Protein AF-A0A954X864-F1 (afdb_monomer)

Secondary structure (DSSP, 8-state):
-------STT--SPPPTTGGGTTTHHHHHHHHHHHHHHHHHHHH---EEEEPTT---TTTTTSS-TT------TT--PPPPTTEEEE------S-TTHHHHHHHHHHHHHGGGT--HHHHHT--TT--HHHHHHHHHHHHHHHHHHHHHHIIIIIHHHHHHHHHHHHHSTTT------S--------PPPPPSSHHHHHHHHHHHHHTTSS-HHHHHHHTT--HHHHHHHHHHHHHHHHHHHHHHHHHHHHTSPPTTSS------

Mean predicted aligned error: 12.41 Å

Foldseek 3Di:
DQDADDPDPPDPDHDDLLNVLVVLVVVLVVLVVVLVVLVVVLVPFAWDKDADPDDDDPVPPPPDDVPDDDDDDPPDDDDDPPRIDTGRPPSCGPPPCSVVVSLVSQCVSCVSLLQDSCRSVVDCPVPDPVRVVVSVVSNVVSVVVVVVSCVPVPVVVVVVVVVVVQVVDPPSDPDDDDPDDDDDDEDADDDDPCVVVVVVVVVVCVVVVVDPPCNVCVNNVHHPVVVVVVVVVVVVVVVVVVVVVVVVVVVPPPDPVPPPPPDDD

Radius of gyration: 37.81 Å; Cα contacts (8 Å, |Δi|>4): 138; chains: 1; bounding box: 86×36×134 Å

Sequence (265 aa):
IHLFNVDRPGQCRGVPELTPSLPLIPFVRRYTLATVAAAEIAANYAAVLKTQTGFFSDDDAEVFKPYSAVEIERGMMAALPYGYELQQLKAEQPTANFAEFRASLLMEIARPIHMPRNKVLGDSSGYNFSSAKMDDQIYYHSIDIERGDWDVDALDRIFEWWLDEALFVPGFLDLPQMDYVPRVWTWPKPKSVQPLQDAKATTHLIESGLLLEETYLHSQQVDPDTFYAARAEQAERRAALQRIANDARQLARPTSADIPNRIAA

pLDDT: mean 82.67, std 13.86, range [40.97, 96.56]

Solvent-accessible surface area (backbone atoms only — not comparable to full-atom values): 16598 Å² total; per-residue (Å²): 134,87,88,59,74,74,90,50,93,86,61,90,67,57,75,64,69,55,57,87,25,56,79,52,55,59,51,56,53,52,50,52,53,51,36,50,51,37,39,50,51,35,70,70,42,81,59,42,81,44,72,60,92,87,76,74,55,93,88,69,64,76,87,63,58,92,89,61,88,74,92,77,63,92,92,62,89,78,86,68,63,91,66,50,43,82,43,63,58,78,55,77,36,70,47,95,54,53,66,58,55,52,48,53,52,51,46,59,42,30,48,70,74,52,50,41,64,44,71,75,69,71,48,58,89,92,51,51,74,68,59,48,51,54,45,48,51,58,33,51,50,54,50,53,52,53,49,51,50,44,45,63,74,42,49,49,55,52,48,50,56,48,48,56,57,42,68,71,41,87,83,72,60,98,65,77,97,61,101,69,79,92,82,81,91,71,65,86,65,80,85,67,94,53,56,68,61,56,48,52,54,49,52,50,31,41,76,70,67,78,37,59,68,58,63,53,31,43,46,69,76,38,61,52,68,62,49,53,52,52,50,52,53,50,50,52,54,51,51,51,52,50,49,54,53,49,52,54,53,57,72,68,47,81,57,88,82,75,63,80,83,80,72,89,132

Nearest PDB structures (foldseek):
  8xpm-assembly1_B2  TM=7.293E-01  e=1.109E-07  Escherichia phage Lambda
  8vhx-assembly1_E  TM=6.875E-01  e=2.257E-07  Chivirus chi
  8k38-assembly1_B  TM=7.466E-01  e=8.302E-07  Escherichia phage Lambda
  8gtd-assembly1_A  TM=7.081E-01  e=4.080E-07  Dinoroseobacter phage vB_DshS-R4C
  8k39-assembly1_f  TM=7.513E-01  e=2.878E-06  Escherichia phage Lambda

Structure (mmCIF, N/CA/C/O backbone):
data_AF-A0A954X864-F1
#
_entry.id   AF-A0A954X864-F1
#
loop_
_atom_site.group_PDB
_atom_site.id
_atom_site.type_symbol
_atom_site.label_atom_id
_atom_site.label_alt_id
_atom_site.label_comp_id
_atom_site.label_asym_id
_atom_site.label_entity_id
_atom_site.label_seq_id
_atom_site.pdbx_PDB_ins_code
_atom_site.Cartn_x
_atom_site.Cartn_y
_atom_site.Cartn_z
_atom_site.occupancy
_atom_site.B_iso_or_equiv
_atom_site.auth_seq_id
_atom_site.auth_comp_id
_atom_site.auth_asym_id
_atom_site.auth_atom_id
_atom_site.pdbx_PDB_model_num
ATOM 1 N N . ILE A 1 1 ? -22.048 -7.541 -4.436 1.00 88.25 1 ILE A N 1
ATOM 2 C CA . ILE A 1 1 ? -21.724 -6.099 -4.565 1.00 88.25 1 ILE A CA 1
ATOM 3 C C . ILE A 1 1 ? -20.649 -5.960 -5.632 1.00 88.25 1 ILE A C 1
ATOM 5 O O . ILE A 1 1 ? -19.721 -6.759 -5.627 1.00 88.25 1 ILE A O 1
ATOM 9 N N . HIS A 1 2 ? -20.820 -5.048 -6.591 1.00 90.12 2 HIS A N 1
ATOM 10 C CA . HIS A 1 2 ? -19.813 -4.746 -7.612 1.00 90.12 2 HIS A CA 1
ATOM 11 C C . HIS A 1 2 ? -19.250 -3.360 -7.305 1.00 90.12 2 HIS A C 1
ATOM 13 O O . HIS A 1 2 ? -19.940 -2.375 -7.544 1.00 90.12 2 HIS A O 1
ATOM 19 N N . LEU A 1 3 ? -18.050 -3.312 -6.721 1.00 90.19 3 LEU A N 1
ATOM 20 C CA . LEU A 1 3 ? -17.398 -2.072 -6.306 1.00 90.19 3 LEU A CA 1
ATOM 21 C C . LEU A 1 3 ? -16.574 -1.505 -7.464 1.00 90.19 3 LEU A C 1
ATOM 23 O O . LEU A 1 3 ? -15.729 -2.214 -8.020 1.00 90.19 3 LEU A O 1
ATOM 27 N N . PHE A 1 4 ? -16.856 -0.265 -7.856 1.00 91.94 4 PHE A N 1
ATOM 28 C CA . PHE A 1 4 ? -16.087 0.473 -8.853 1.00 91.94 4 PHE A CA 1
ATOM 29 C C . PHE A 1 4 ? -16.458 1.958 -8.865 1.00 91.94 4 PHE A C 1
ATOM 31 O O . PHE A 1 4 ? -17.604 2.315 -8.603 1.00 91.94 4 PHE A O 1
ATOM 38 N N . ASN A 1 5 ? -15.520 2.796 -9.305 1.00 87.94 5 ASN A N 1
ATOM 39 C CA . ASN A 1 5 ? -15.756 4.225 -9.490 1.00 87.94 5 ASN A CA 1
ATOM 40 C C . ASN A 1 5 ? -16.645 4.481 -10.717 1.00 87.94 5 ASN A C 1
ATOM 42 O O . ASN A 1 5 ? -16.325 4.074 -11.843 1.00 87.94 5 ASN A O 1
ATOM 46 N N . VAL A 1 6 ? -17.781 5.144 -10.488 1.00 90.00 6 VAL A N 1
ATOM 47 C CA . VAL A 1 6 ? -18.753 5.523 -11.521 1.00 90.00 6 VAL A CA 1
ATOM 48 C C . VAL A 1 6 ? -18.446 6.944 -11.994 1.00 90.00 6 VAL A C 1
ATOM 50 O O . VAL A 1 6 ? -18.874 7.918 -11.385 1.00 90.00 6 VAL A O 1
ATOM 53 N N . ASP A 1 7 ? -17.748 7.072 -13.122 1.00 89.50 7 ASP A N 1
ATOM 54 C CA . ASP A 1 7 ? -17.400 8.379 -13.700 1.00 89.50 7 ASP A CA 1
ATOM 55 C C . ASP A 1 7 ? -18.547 8.976 -14.527 1.00 89.50 7 ASP A C 1
ATOM 57 O O . ASP A 1 7 ? -18.587 10.179 -14.798 1.00 89.50 7 ASP A O 1
ATOM 61 N N . ARG A 1 8 ? -19.454 8.123 -15.028 1.00 92.25 8 ARG A N 1
ATOM 62 C CA . ARG A 1 8 ? -20.496 8.507 -15.993 1.00 92.25 8 ARG A CA 1
ATOM 63 C C . ARG A 1 8 ? -21.821 7.798 -15.708 1.00 92.25 8 ARG A C 1
ATOM 65 O O . ARG A 1 8 ? -21.812 6.607 -15.385 1.00 92.25 8 ARG A O 1
ATOM 72 N N . PRO A 1 9 ? -22.972 8.458 -15.935 1.00 91.75 9 PRO A N 1
ATOM 73 C CA . PRO A 1 9 ? -24.273 7.799 -15.859 1.00 91.75 9 PRO A CA 1
ATOM 74 C C . PRO A 1 9 ? -24.354 6.572 -16.782 1.00 91.75 9 PRO A C 1
ATOM 76 O O . PRO A 1 9 ? -23.970 6.638 -17.950 1.00 91.75 9 PRO A O 1
ATOM 79 N N . GLY A 1 10 ? -24.863 5.451 -16.261 1.00 91.75 10 GLY A N 1
ATOM 80 C CA . GLY A 1 10 ? -25.023 4.193 -17.007 1.00 91.75 10 GLY A CA 1
ATOM 81 C C . GLY A 1 10 ? -23.763 3.322 -17.111 1.00 91.75 10 GLY A C 1
ATOM 82 O O . GLY A 1 10 ? -23.805 2.259 -17.735 1.00 91.75 10 GLY A O 1
ATOM 83 N N . GLN A 1 11 ? -22.644 3.726 -16.503 1.00 93.62 11 GLN A N 1
ATOM 84 C CA . GLN A 1 11 ? -21.438 2.904 -16.445 1.00 93.62 11 GLN A CA 1
ATOM 85 C C . GLN A 1 11 ? -21.698 1.624 -15.637 1.00 93.62 11 GLN A C 1
ATOM 87 O O . GLN A 1 11 ? -22.030 1.672 -14.459 1.00 93.62 11 GLN A O 1
ATOM 92 N N . CYS A 1 12 ? -21.540 0.468 -16.285 1.00 92.38 12 CYS A N 1
ATOM 93 C CA . CYS A 1 12 ? -21.777 -0.845 -15.671 1.00 92.38 12 CYS A CA 1
ATOM 94 C C . CYS A 1 12 ? -20.494 -1.530 -15.169 1.00 92.38 12 CYS A C 1
ATOM 96 O O . CYS A 1 12 ? -20.572 -2.621 -14.609 1.00 92.38 12 CYS A O 1
ATOM 98 N N . ARG A 1 13 ? -19.315 -0.960 -15.460 1.00 92.31 13 ARG A N 1
ATOM 99 C CA . ARG A 1 13 ? -18.000 -1.521 -15.121 1.00 92.31 13 ARG A CA 1
ATOM 100 C C . ARG A 1 13 ? -17.009 -0.419 -14.782 1.00 92.31 13 ARG A C 1
ATOM 102 O O . ARG A 1 13 ? -16.988 0.609 -15.457 1.00 92.31 13 ARG A O 1
ATOM 109 N N . GLY A 1 14 ? -16.148 -0.682 -13.808 1.00 92.06 14 GLY A N 1
ATOM 110 C CA . GLY A 1 14 ? -15.027 0.187 -13.461 1.00 92.06 14 GLY A CA 1
ATOM 111 C C . GLY A 1 14 ? -13.936 0.238 -14.521 1.00 92.06 14 GLY A C 1
ATOM 112 O O . GLY A 1 14 ? -13.700 -0.736 -15.240 1.00 92.06 14 GLY A O 1
ATOM 113 N N . VAL A 1 15 ? -13.242 1.371 -14.570 1.00 93.50 15 VAL A N 1
ATOM 114 C CA . VAL A 1 15 ? -11.943 1.496 -15.233 1.00 93.50 15 VAL A CA 1
ATOM 115 C C . VAL A 1 15 ? -10.871 1.307 -14.156 1.00 93.50 15 VAL A C 1
ATOM 117 O O . VAL A 1 15 ? -10.893 2.044 -13.175 1.00 93.50 15 VAL A O 1
ATOM 120 N N . PRO A 1 16 ? -9.946 0.336 -14.288 1.00 92.62 16 PRO A N 1
ATOM 121 C CA . PRO A 1 16 ? -8.876 0.160 -13.309 1.00 92.62 16 PRO A CA 1
ATOM 122 C C . PRO A 1 16 ? -8.033 1.428 -13.160 1.00 92.62 16 PRO A C 1
ATOM 124 O O . PRO A 1 16 ? -7.685 2.055 -14.161 1.00 92.62 16 PRO A O 1
ATOM 127 N N . GLU A 1 17 ? -7.614 1.759 -11.944 1.00 92.44 17 GLU A N 1
ATOM 128 C CA . GLU A 1 17 ? -6.842 2.980 -11.660 1.00 92.44 17 GLU A CA 1
ATOM 129 C C . GLU A 1 17 ? -5.495 3.031 -12.394 1.00 92.44 17 GLU A C 1
ATOM 131 O O . GLU A 1 17 ? -5.007 4.098 -12.750 1.00 92.44 17 GLU A O 1
ATOM 136 N N . LEU A 1 18 ? -4.917 1.867 -12.707 1.00 94.50 18 LEU A N 1
ATOM 137 C CA . LEU A 1 18 ? -3.675 1.744 -13.477 1.00 94.50 18 LEU A CA 1
ATOM 138 C C . LEU A 1 18 ? -3.862 1.854 -15.000 1.00 94.50 18 LEU A C 1
ATOM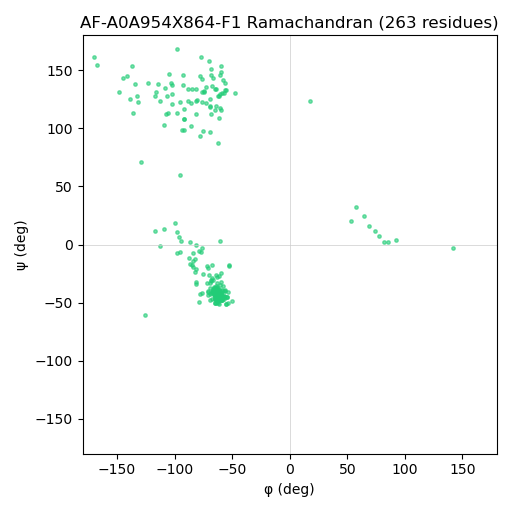 140 O O . LEU A 1 18 ? -2.882 1.779 -15.741 1.00 94.50 18 LEU A O 1
ATOM 144 N N . THR A 1 19 ? -5.089 2.039 -15.493 1.00 95.38 19 THR A N 1
ATOM 145 C CA . THR A 1 19 ? -5.377 2.224 -16.927 1.00 95.38 19 THR A CA 1
ATOM 146 C C . THR A 1 19 ? -4.507 3.294 -17.604 1.00 95.38 19 THR A C 1
ATOM 148 O O . THR A 1 19 ? -3.927 2.975 -18.647 1.00 95.38 19 THR A O 1
ATOM 151 N N . PRO A 1 20 ? -4.333 4.519 -17.060 1.00 94.44 20 PRO A N 1
ATOM 152 C CA . PRO A 1 20 ? -3.443 5.525 -17.655 1.00 94.44 20 PRO A CA 1
ATOM 153 C C . PRO A 1 20 ? -1.977 5.073 -17.764 1.00 94.44 20 PRO A C 1
ATOM 155 O O . PRO A 1 20 ? -1.262 5.539 -18.647 1.00 94.44 20 PRO A O 1
ATOM 158 N N . SER A 1 21 ? -1.540 4.128 -16.930 1.00 96.44 21 SER A N 1
ATOM 159 C CA . SER A 1 21 ? -0.162 3.623 -16.894 1.00 96.44 21 SER A CA 1
ATOM 160 C C . SER A 1 21 ? 0.102 2.461 -17.855 1.00 96.44 21 SER A C 1
ATOM 162 O O . SER A 1 21 ? 1.259 2.098 -18.085 1.00 96.44 21 SER A O 1
ATOM 164 N N . LEU A 1 22 ? -0.941 1.863 -18.445 1.00 95.06 22 LEU A N 1
ATOM 165 C CA . LEU A 1 22 ? -0.812 0.708 -19.344 1.00 95.06 22 LEU A CA 1
ATOM 166 C C . LEU A 1 22 ? 0.167 0.924 -20.513 1.00 95.06 22 LEU A C 1
ATOM 168 O O . LEU A 1 22 ? 0.937 0.001 -20.794 1.00 95.06 22 LEU A O 1
ATOM 172 N N . PRO A 1 23 ? 0.220 2.098 -21.178 1.00 95.00 23 PRO A N 1
ATOM 173 C CA . PRO A 1 23 ? 1.175 2.332 -22.262 1.00 95.00 23 PRO A CA 1
ATOM 174 C C . PRO A 1 23 ? 2.642 2.304 -21.814 1.00 95.00 23 PRO A C 1
ATOM 176 O O . PRO A 1 23 ? 3.512 1.989 -22.622 1.00 95.00 23 PRO A O 1
ATOM 179 N N . LEU A 1 24 ? 2.928 2.602 -20.541 1.00 95.31 24 LEU A N 1
ATOM 180 C CA . LEU A 1 24 ? 4.288 2.720 -20.002 1.00 95.31 24 LEU A CA 1
ATOM 181 C C . LEU A 1 24 ? 4.909 1.363 -19.650 1.00 95.31 24 LEU A C 1
ATOM 183 O O . LEU A 1 24 ? 6.116 1.162 -19.805 1.00 95.31 24 LEU A O 1
ATOM 187 N N . ILE A 1 25 ? 4.093 0.397 -19.224 1.00 94.44 25 ILE A N 1
ATOM 188 C CA . ILE A 1 25 ? 4.551 -0.929 -18.775 1.00 94.44 25 ILE A CA 1
ATOM 189 C C . ILE A 1 25 ? 5.373 -1.670 -19.859 1.00 94.44 25 ILE A C 1
ATOM 191 O O . ILE A 1 25 ? 6.457 -2.181 -19.545 1.00 94.44 25 ILE A O 1
ATOM 195 N N . PRO A 1 26 ? 4.957 -1.709 -21.145 1.00 95.50 26 PRO A N 1
ATOM 196 C CA . PRO A 1 26 ? 5.761 -2.308 -22.209 1.00 95.50 26 PRO A CA 1
ATOM 197 C C . PRO A 1 26 ? 7.120 -1.636 -22.407 1.00 95.50 26 PRO A C 1
ATOM 199 O O . PRO A 1 26 ? 8.086 -2.333 -22.727 1.00 95.50 26 PRO A O 1
ATOM 202 N N . PHE A 1 27 ? 7.221 -0.316 -22.216 1.00 93.44 27 PHE A N 1
ATOM 203 C CA . PHE A 1 27 ? 8.490 0.402 -22.348 1.00 93.44 27 PHE A CA 1
ATOM 204 C C . PHE A 1 27 ? 9.479 -0.012 -21.263 1.00 93.44 27 PHE A C 1
ATOM 206 O O . PHE A 1 27 ? 10.627 -0.294 -21.593 1.00 93.44 27 PHE A O 1
ATOM 213 N N . VAL A 1 28 ? 9.037 -0.174 -20.011 1.00 94.25 28 VAL A N 1
ATOM 214 C CA . VAL A 1 28 ? 9.894 -0.674 -18.918 1.00 94.25 28 VAL A CA 1
ATOM 215 C C . VAL A 1 28 ? 10.482 -2.044 -19.261 1.00 94.25 28 VAL A C 1
ATOM 217 O O . VAL A 1 28 ? 11.690 -2.266 -19.123 1.00 94.25 28 VAL A O 1
ATOM 220 N N . ARG A 1 29 ? 9.643 -2.967 -19.751 1.00 94.12 29 ARG A N 1
ATOM 221 C CA . ARG A 1 29 ? 10.083 -4.312 -20.147 1.00 94.12 29 ARG A CA 1
ATOM 222 C C . ARG A 1 29 ? 11.043 -4.266 -21.334 1.00 94.12 29 ARG A C 1
ATOM 224 O O . ARG A 1 29 ? 12.104 -4.879 -21.274 1.00 94.12 29 ARG A O 1
ATOM 231 N N . ARG A 1 30 ? 10.679 -3.561 -22.409 1.00 92.00 30 ARG A N 1
ATOM 232 C CA . ARG A 1 30 ? 11.497 -3.458 -23.631 1.00 92.00 30 ARG A CA 1
ATOM 233 C C . ARG A 1 30 ? 12.841 -2.801 -23.354 1.00 92.00 30 ARG A C 1
ATOM 235 O O . ARG A 1 30 ? 13.846 -3.303 -23.836 1.00 92.00 30 ARG A O 1
ATOM 242 N N . TYR A 1 31 ? 12.856 -1.740 -22.553 1.00 90.75 31 TYR A N 1
ATOM 243 C CA . TYR A 1 31 ? 14.081 -1.062 -22.153 1.00 90.75 31 TYR A CA 1
ATOM 244 C C . TYR A 1 31 ? 14.996 -1.999 -21.365 1.00 90.75 31 TYR A C 1
ATOM 246 O O . TYR A 1 31 ? 16.153 -2.163 -21.725 1.00 90.75 31 TYR A O 1
ATOM 254 N N . THR A 1 32 ? 14.453 -2.708 -20.369 1.00 91.62 32 THR A N 1
ATOM 255 C CA . THR A 1 32 ? 15.226 -3.676 -19.575 1.00 91.62 32 THR A CA 1
ATOM 256 C C . THR A 1 32 ? 15.824 -4.780 -20.450 1.00 91.62 32 THR A C 1
ATOM 258 O O . THR A 1 32 ? 17.015 -5.058 -20.354 1.00 91.62 32 THR A O 1
ATOM 261 N N . LEU A 1 33 ? 15.028 -5.377 -21.344 1.00 91.44 33 LEU A N 1
ATOM 262 C CA . LEU A 1 33 ? 15.505 -6.420 -22.258 1.00 91.44 33 LEU A CA 1
ATOM 263 C C . LEU A 1 33 ? 16.561 -5.898 -23.238 1.00 91.44 33 LEU A C 1
ATOM 265 O O . LEU A 1 33 ? 17.558 -6.574 -23.462 1.00 91.44 33 LEU A O 1
ATOM 269 N N . ALA A 1 34 ? 16.365 -4.703 -23.797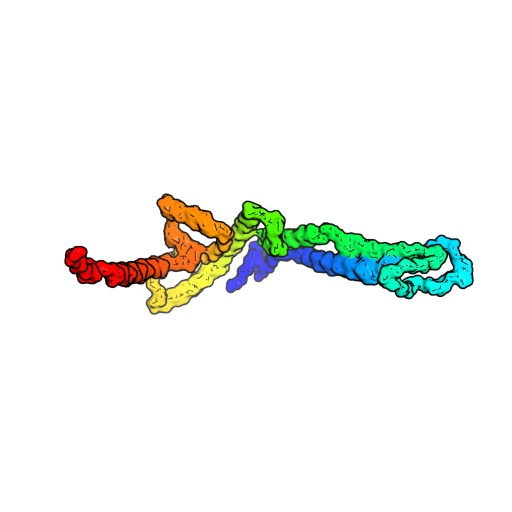 1.00 88.31 34 ALA A N 1
ATOM 270 C CA . ALA A 1 34 ? 17.328 -4.090 -24.706 1.00 88.31 34 ALA A CA 1
ATOM 271 C C . ALA A 1 34 ? 18.657 -3.788 -24.002 1.00 88.31 34 ALA A C 1
ATOM 273 O O . ALA A 1 34 ? 19.716 -4.038 -24.569 1.00 88.31 34 ALA A O 1
ATOM 274 N N . THR A 1 35 ? 18.616 -3.301 -22.760 1.00 87.06 35 THR A N 1
ATOM 275 C CA . THR A 1 35 ? 19.820 -3.045 -21.965 1.00 87.06 35 THR A CA 1
ATOM 276 C C . THR A 1 35 ? 20.573 -4.332 -21.637 1.00 87.06 35 THR A C 1
ATOM 278 O O . THR A 1 35 ? 21.793 -4.360 -21.771 1.00 87.06 35 THR A O 1
ATOM 281 N N . VAL A 1 36 ? 19.869 -5.400 -21.248 1.00 87.62 36 VAL A N 1
ATOM 282 C CA . VAL A 1 36 ? 20.493 -6.708 -20.986 1.00 87.62 36 VAL A CA 1
ATOM 283 C C . VAL A 1 36 ? 21.100 -7.281 -22.266 1.00 87.62 36 VAL A C 1
ATOM 285 O O . VAL A 1 36 ? 22.272 -7.635 -22.265 1.00 87.62 36 VAL A O 1
ATOM 288 N N . ALA A 1 37 ? 20.358 -7.280 -23.376 1.00 85.19 37 ALA A N 1
ATOM 289 C CA . ALA A 1 37 ? 20.859 -7.769 -24.660 1.00 85.19 37 ALA A CA 1
ATOM 290 C C . ALA A 1 37 ? 22.079 -6.971 -25.147 1.00 85.19 37 ALA A C 1
ATOM 292 O O . ALA A 1 37 ? 23.044 -7.551 -25.637 1.00 85.19 37 ALA A O 1
ATOM 293 N N . ALA A 1 38 ? 22.076 -5.644 -24.981 1.00 83.06 38 ALA A N 1
ATOM 294 C CA . ALA A 1 38 ? 23.228 -4.814 -25.315 1.00 83.06 38 ALA A CA 1
ATOM 295 C C . ALA A 1 38 ? 24.451 -5.159 -24.452 1.00 83.06 38 ALA A C 1
ATOM 297 O O . ALA A 1 38 ? 25.552 -5.262 -24.988 1.00 83.06 38 ALA A O 1
ATOM 298 N N . ALA A 1 39 ? 24.259 -5.393 -23.149 1.00 81.81 39 ALA A N 1
ATOM 299 C CA . ALA A 1 39 ? 25.324 -5.812 -22.240 1.00 81.81 39 ALA A CA 1
ATOM 300 C C . ALA A 1 39 ? 25.875 -7.208 -22.587 1.00 81.81 39 ALA A C 1
ATOM 302 O O . ALA A 1 39 ? 27.085 -7.419 -22.551 1.00 81.81 39 ALA A O 1
ATOM 303 N N . GLU A 1 40 ? 25.010 -8.151 -22.966 1.00 80.81 40 GLU A N 1
ATOM 304 C CA . GLU A 1 40 ? 25.411 -9.492 -23.410 1.00 80.81 40 GLU A CA 1
ATOM 305 C C . GLU A 1 40 ? 26.209 -9.443 -24.716 1.00 80.81 40 GLU A C 1
ATOM 307 O O . GLU A 1 40 ? 27.270 -10.054 -24.818 1.00 80.81 40 GLU A O 1
ATOM 312 N N . ILE A 1 41 ? 25.744 -8.675 -25.707 1.00 75.56 41 ILE A N 1
ATOM 313 C CA . ILE A 1 41 ? 26.467 -8.447 -26.967 1.00 75.56 41 ILE A CA 1
ATOM 314 C C . ILE A 1 41 ? 27.838 -7.827 -26.670 1.00 75.56 41 ILE A C 1
ATOM 316 O O . ILE A 1 41 ? 28.848 -8.310 -27.176 1.00 75.56 41 ILE A O 1
ATOM 320 N N . ALA A 1 42 ? 27.903 -6.818 -25.798 1.00 73.50 42 ALA A N 1
ATOM 321 C CA . ALA A 1 42 ? 29.163 -6.211 -25.366 1.00 73.50 42 ALA A CA 1
ATOM 322 C C . ALA A 1 42 ? 30.149 -7.228 -24.785 1.00 73.50 42 ALA A C 1
ATOM 324 O O . ALA A 1 42 ? 31.339 -7.185 -25.082 1.00 73.50 42 ALA A O 1
ATOM 325 N N . ALA A 1 43 ? 29.649 -8.120 -23.928 1.00 72.00 43 ALA A N 1
ATOM 326 C CA . ALA A 1 43 ? 30.462 -9.121 -23.255 1.00 72.00 43 ALA A CA 1
ATOM 327 C C . ALA A 1 43 ? 30.934 -10.224 -24.216 1.00 72.00 43 ALA A C 1
ATOM 329 O O . ALA A 1 43 ? 32.034 -10.746 -24.048 1.00 72.00 43 ALA A O 1
ATOM 330 N N . ASN A 1 44 ? 30.121 -10.561 -25.222 1.00 71.75 44 ASN A N 1
ATOM 331 C CA . ASN A 1 44 ? 30.415 -11.621 -26.185 1.00 71.75 44 ASN A CA 1
ATOM 332 C C . ASN A 1 44 ? 31.358 -11.174 -27.316 1.00 71.75 44 ASN A C 1
ATOM 334 O O . ASN A 1 44 ? 32.161 -11.979 -27.787 1.00 71.75 44 ASN A O 1
ATOM 338 N N . TYR A 1 45 ? 31.293 -9.917 -27.769 1.00 65.81 45 TYR A N 1
ATOM 339 C CA . TYR A 1 45 ? 32.163 -9.418 -28.840 1.00 65.81 45 TYR A CA 1
ATOM 340 C C . TYR A 1 45 ? 33.446 -8.791 -28.282 1.00 65.81 45 TYR A C 1
ATOM 342 O O . TYR A 1 45 ? 33.439 -7.676 -27.769 1.00 65.81 45 TYR A O 1
ATOM 350 N N . ALA A 1 46 ? 34.578 -9.480 -28.457 1.00 62.88 46 ALA A N 1
ATOM 351 C CA . ALA A 1 46 ? 35.885 -8.974 -28.032 1.00 62.88 46 ALA A CA 1
ATOM 352 C C . ALA A 1 46 ? 36.362 -7.773 -28.873 1.00 62.88 46 ALA A C 1
ATOM 354 O O . ALA A 1 46 ? 36.867 -6.797 -28.319 1.00 62.88 46 ALA A O 1
ATOM 355 N N . ALA A 1 47 ? 36.190 -7.830 -30.199 1.00 65.62 47 ALA A N 1
ATOM 356 C CA . ALA A 1 47 ? 36.512 -6.754 -31.134 1.00 65.62 47 ALA A CA 1
ATOM 357 C C . ALA A 1 47 ? 35.971 -7.046 -32.544 1.00 65.62 47 ALA A C 1
ATOM 359 O O . ALA A 1 47 ? 35.676 -8.189 -32.885 1.00 65.62 47 ALA A O 1
ATOM 360 N N . VAL A 1 48 ? 35.869 -6.006 -33.369 1.00 69.50 48 VAL A N 1
ATOM 361 C CA . VAL A 1 48 ? 35.537 -6.074 -34.795 1.00 69.50 48 VAL A CA 1
ATOM 362 C C . VAL A 1 48 ? 36.749 -5.603 -35.596 1.00 69.50 48 VAL A C 1
ATOM 364 O O . VAL A 1 48 ? 37.392 -4.618 -35.237 1.00 69.50 48 VAL A O 1
ATOM 367 N N . LEU A 1 49 ? 37.066 -6.295 -36.689 1.00 71.19 49 LEU A N 1
ATOM 368 C CA . LEU A 1 49 ? 38.092 -5.855 -37.630 1.00 71.19 49 LEU A CA 1
ATOM 369 C C . LEU A 1 49 ? 37.479 -4.889 -38.642 1.00 71.19 49 LEU A C 1
ATOM 371 O O . LEU A 1 49 ? 36.531 -5.232 -39.348 1.00 71.19 49 LEU A O 1
ATOM 375 N N . LYS A 1 50 ? 38.028 -3.679 -38.713 1.00 70.88 50 LYS A N 1
ATOM 376 C CA . LYS A 1 50 ? 37.658 -2.657 -39.686 1.00 70.88 50 LYS A CA 1
ATOM 377 C C . LYS A 1 50 ? 38.719 -2.605 -40.781 1.00 70.88 50 LYS A C 1
ATOM 379 O O . LYS A 1 50 ? 39.884 -2.339 -40.507 1.00 70.88 50 LYS A O 1
ATOM 384 N N . THR A 1 51 ? 38.310 -2.832 -42.023 1.00 70.12 51 THR A N 1
ATOM 385 C CA . THR A 1 51 ? 39.170 -2.682 -43.205 1.00 70.12 51 THR A CA 1
ATOM 386 C C . THR A 1 51 ? 39.124 -1.252 -43.725 1.00 70.12 51 THR A C 1
ATOM 388 O O . THR A 1 51 ? 38.034 -0.698 -43.898 1.00 70.12 51 THR A O 1
ATOM 391 N N . GLN A 1 52 ? 40.276 -0.662 -44.037 1.00 63.12 52 GLN A N 1
ATOM 392 C CA . GLN A 1 52 ? 40.325 0.602 -44.774 1.00 63.12 52 GLN A CA 1
ATOM 393 C C . GLN A 1 52 ? 40.171 0.343 -46.285 1.00 63.12 52 GLN A C 1
ATOM 395 O O . GLN A 1 52 ? 40.935 -0.409 -46.884 1.00 63.12 52 GLN A O 1
ATOM 400 N N . THR A 1 53 ? 39.176 0.959 -46.927 1.00 59.00 53 THR A N 1
ATOM 401 C CA . THR A 1 53 ? 38.996 0.886 -48.388 1.00 59.00 53 THR A CA 1
ATOM 402 C C . THR A 1 53 ? 40.112 1.645 -49.109 1.00 59.00 53 THR A C 1
ATOM 404 O O . THR A 1 53 ? 40.216 2.859 -48.947 1.00 59.00 53 THR A O 1
ATOM 407 N N . GLY A 1 54 ? 40.908 0.936 -49.920 1.00 59.31 54 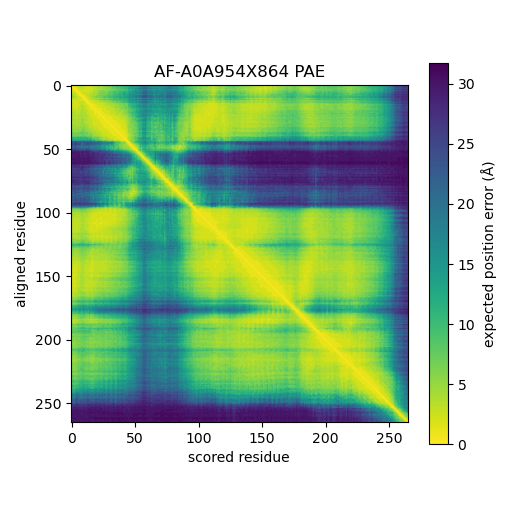GLY A N 1
ATOM 408 C CA . GLY A 1 54 ? 41.937 1.529 -50.790 1.00 59.31 54 GLY A CA 1
ATOM 409 C C . GLY A 1 54 ? 43.252 0.748 -50.931 1.00 59.31 54 GLY A C 1
ATOM 410 O O . GLY A 1 54 ? 44.107 1.182 -51.693 1.00 59.31 54 GLY A O 1
ATOM 411 N N . PHE A 1 55 ? 43.424 -0.378 -50.229 1.00 51.81 55 PHE A N 1
ATOM 412 C CA . PHE A 1 55 ? 44.718 -1.075 -50.117 1.00 51.81 55 PHE A CA 1
ATOM 413 C C . PHE A 1 55 ? 44.770 -2.497 -50.704 1.00 51.81 55 PHE A C 1
ATOM 415 O O . PHE A 1 55 ? 45.746 -3.205 -50.479 1.00 51.81 55 PHE A O 1
ATOM 422 N N . PHE A 1 56 ? 43.761 -2.929 -51.464 1.00 54.72 56 PHE A N 1
ATOM 423 C CA . PHE A 1 56 ? 43.744 -4.277 -52.040 1.00 54.72 56 PHE A CA 1
ATOM 424 C C . PHE A 1 56 ? 44.368 -4.292 -53.445 1.00 54.72 56 PHE A C 1
ATOM 426 O O . PHE A 1 56 ? 43.837 -3.668 -54.363 1.00 54.72 56 PHE A O 1
ATOM 433 N N . SER A 1 57 ? 45.477 -5.015 -53.618 1.00 53.94 57 SER A N 1
ATOM 434 C CA . SER A 1 57 ? 45.811 -5.671 -54.888 1.00 53.94 57 SER A CA 1
ATOM 435 C C . SER A 1 57 ? 44.943 -6.925 -55.032 1.00 53.94 57 SER A C 1
ATOM 437 O O . SER A 1 57 ? 44.693 -7.598 -54.032 1.00 53.94 57 SER A O 1
ATOM 439 N N . ASP A 1 58 ? 44.487 -7.235 -56.251 1.00 55.75 58 ASP A N 1
ATOM 440 C CA . ASP A 1 58 ? 43.550 -8.340 -56.554 1.00 55.75 58 ASP A CA 1
ATOM 441 C C . ASP A 1 58 ? 43.982 -9.721 -56.003 1.00 55.75 58 ASP A C 1
ATOM 443 O O . ASP A 1 58 ? 43.133 -10.590 -55.837 1.00 55.75 58 ASP A O 1
ATOM 447 N N . ASP A 1 59 ? 45.260 -9.913 -55.654 1.00 54.94 59 ASP A N 1
ATOM 448 C CA . ASP A 1 59 ? 45.791 -11.178 -55.119 1.00 54.94 59 ASP A CA 1
ATOM 449 C C . ASP A 1 59 ? 45.668 -11.353 -53.584 1.00 54.94 59 ASP A C 1
ATOM 451 O O . ASP A 1 59 ? 45.753 -12.480 -53.102 1.00 54.94 59 ASP A O 1
ATOM 455 N N . ASP A 1 60 ? 45.427 -10.291 -52.797 1.00 53.22 60 ASP A N 1
ATOM 456 C CA . ASP A 1 60 ? 45.445 -10.354 -51.313 1.00 53.22 60 ASP A CA 1
ATOM 457 C C . ASP A 1 60 ? 44.062 -10.151 -50.653 1.00 53.22 60 ASP A C 1
ATOM 459 O O . ASP A 1 60 ? 43.917 -10.201 -49.427 1.00 53.22 60 ASP A O 1
ATOM 463 N N . ALA A 1 61 ? 43.016 -9.917 -51.450 1.00 53.03 61 ALA A N 1
ATOM 464 C CA . ALA A 1 61 ? 41.681 -9.555 -50.963 1.00 53.03 61 ALA A CA 1
ATOM 465 C C . ALA A 1 61 ? 40.854 -10.730 -50.392 1.00 53.03 61 ALA A C 1
ATOM 467 O O . ALA A 1 61 ? 39.779 -10.506 -49.835 1.00 53.03 61 ALA A O 1
ATOM 468 N N . GLU A 1 62 ? 41.327 -11.976 -50.500 1.00 53.19 62 GLU A N 1
ATOM 469 C CA . GLU A 1 62 ? 40.529 -13.172 -50.172 1.00 53.19 62 GLU A CA 1
ATOM 470 C C . GLU A 1 62 ? 40.719 -13.741 -48.754 1.00 53.19 62 GLU A C 1
ATOM 472 O O . GLU A 1 62 ? 39.984 -14.652 -48.366 1.00 53.19 62 GLU A O 1
ATOM 477 N N . VAL A 1 63 ? 41.656 -13.232 -47.945 1.00 57.50 63 VAL A N 1
ATOM 478 C CA . VAL A 1 63 ? 42.029 -13.904 -46.680 1.00 57.50 63 VAL A CA 1
ATOM 479 C C . VAL A 1 63 ? 40.910 -13.867 -45.626 1.00 57.50 63 VAL A C 1
ATOM 481 O O . VAL A 1 63 ? 40.764 -14.811 -44.851 1.00 57.50 63 VAL A O 1
ATOM 484 N N . PHE A 1 64 ? 40.064 -12.831 -45.620 1.00 59.25 64 PHE A N 1
ATOM 485 C CA . PHE A 1 64 ? 38.934 -12.729 -44.692 1.00 59.25 64 PHE A CA 1
ATOM 486 C C . PHE A 1 64 ? 37.670 -12.247 -45.402 1.00 59.25 64 PHE A C 1
ATOM 488 O O . PHE A 1 64 ? 37.568 -11.104 -45.844 1.00 59.25 64 PHE A O 1
ATOM 495 N N . LYS A 1 65 ? 36.666 -13.127 -45.487 1.00 62.75 65 LYS A N 1
ATOM 496 C CA . LYS A 1 65 ? 35.330 -12.754 -45.968 1.00 62.75 65 LYS A CA 1
ATOM 497 C C . LYS A 1 65 ? 34.663 -11.815 -44.951 1.00 62.75 65 LYS A C 1
ATOM 499 O O . LYS A 1 65 ? 34.846 -12.018 -43.750 1.00 62.75 65 LYS A O 1
ATOM 504 N N . PRO A 1 66 ? 33.848 -10.834 -45.381 1.00 60.69 66 PRO A N 1
ATOM 505 C CA . PRO A 1 66 ? 33.070 -10.012 -44.457 1.00 60.69 66 PRO A CA 1
ATOM 506 C C . PRO A 1 66 ? 32.336 -10.883 -43.422 1.00 60.69 66 PRO A C 1
ATOM 508 O O . PRO A 1 66 ? 31.684 -11.856 -43.797 1.00 60.69 66 PRO A O 1
ATOM 511 N N . TYR A 1 67 ? 32.461 -10.539 -42.135 1.00 62.69 67 TYR A N 1
ATOM 512 C CA . TYR A 1 67 ? 31.937 -11.294 -40.980 1.00 62.69 67 TYR A CA 1
ATOM 513 C C . TYR A 1 67 ? 32.605 -12.648 -40.661 1.00 62.69 67 TYR A C 1
ATOM 515 O O . TYR A 1 67 ? 32.054 -13.426 -39.882 1.00 62.69 67 TYR A O 1
ATOM 523 N N . SER A 1 68 ? 33.793 -12.949 -41.194 1.00 66.69 68 SER A N 1
ATOM 524 C CA . SER A 1 68 ? 34.567 -14.117 -40.752 1.00 66.69 68 SER A CA 1
ATOM 525 C C . SER A 1 68 ? 34.986 -13.989 -39.283 1.00 66.69 68 SER A C 1
ATOM 527 O O . SER A 1 68 ? 35.507 -12.950 -38.872 1.00 66.69 68 SER A O 1
ATOM 529 N N . ALA A 1 69 ? 34.800 -15.054 -38.502 1.00 63.12 69 ALA A N 1
ATOM 530 C CA . ALA A 1 69 ? 35.272 -15.115 -37.124 1.00 63.12 69 ALA A CA 1
ATOM 531 C C . ALA A 1 69 ? 36.794 -15.317 -37.084 1.00 63.12 69 ALA A C 1
ATOM 533 O O . ALA A 1 69 ? 37.322 -16.194 -37.766 1.00 63.12 69 ALA A O 1
ATOM 534 N N . VAL A 1 70 ? 37.484 -14.519 -36.269 1.00 67.44 70 VAL A N 1
ATOM 535 C CA . VAL A 1 70 ? 38.903 -14.701 -35.946 1.00 67.44 70 VAL A CA 1
ATOM 536 C C . VAL A 1 70 ? 38.985 -15.074 -34.474 1.00 67.44 70 VAL A C 1
ATOM 538 O O . VAL A 1 70 ? 38.461 -14.350 -33.626 1.00 67.44 70 VAL A O 1
ATOM 541 N N . GLU A 1 71 ? 39.606 -16.210 -34.164 1.00 64.12 71 GLU A N 1
ATOM 542 C CA . GLU A 1 71 ? 39.834 -16.614 -32.778 1.00 64.12 71 GLU A CA 1
ATOM 543 C C . GLU A 1 71 ? 40.877 -15.688 -32.143 1.00 64.12 71 GLU A C 1
ATOM 545 O O . GLU A 1 71 ? 42.015 -15.595 -32.601 1.00 64.12 71 GLU A O 1
ATOM 550 N N . ILE A 1 72 ? 40.475 -14.979 -31.087 1.00 64.50 72 ILE A N 1
ATOM 551 C CA . ILE A 1 72 ? 41.375 -14.170 -30.265 1.00 64.50 72 ILE A CA 1
ATOM 552 C C . ILE A 1 72 ? 41.553 -14.902 -28.940 1.00 64.50 72 ILE A C 1
ATOM 554 O O . ILE A 1 72 ? 40.617 -15.019 -28.148 1.00 64.50 72 ILE A O 1
ATOM 558 N N . GLU A 1 73 ? 42.763 -15.393 -28.693 1.00 59.78 73 GLU A N 1
ATOM 559 C CA . GLU A 1 73 ? 43.107 -16.029 -27.426 1.00 59.78 73 GLU A CA 1
ATOM 560 C C . GLU A 1 73 ? 43.227 -14.981 -26.306 1.00 59.78 73 GLU A C 1
ATOM 562 O O . GLU A 1 73 ? 43.797 -13.896 -26.470 1.00 59.78 73 GLU A O 1
ATOM 567 N N . ARG A 1 74 ? 42.651 -15.288 -25.139 1.00 51.31 74 ARG A N 1
ATOM 568 C CA . ARG A 1 74 ? 42.529 -14.345 -24.022 1.00 51.31 74 ARG A CA 1
ATOM 569 C C . ARG A 1 74 ? 43.909 -13.961 -23.476 1.00 51.31 74 ARG A C 1
ATOM 571 O O . ARG A 1 74 ? 44.587 -14.783 -22.873 1.00 51.31 74 ARG A O 1
ATOM 578 N N . GLY A 1 75 ? 44.270 -12.684 -23.599 1.00 52.69 75 GLY A N 1
ATOM 579 C CA . GLY A 1 75 ? 45.534 -12.140 -23.083 1.00 52.69 75 GLY A CA 1
ATOM 580 C C . GLY A 1 75 ? 46.689 -12.139 -24.088 1.00 52.69 75 GLY A C 1
ATOM 581 O O . GLY A 1 75 ? 47.792 -11.739 -23.723 1.00 52.69 75 GLY A O 1
ATOM 582 N N . MET A 1 76 ? 46.443 -12.535 -25.340 1.00 57.62 76 MET A N 1
ATOM 583 C CA . MET A 1 76 ? 47.434 -12.480 -26.412 1.00 57.62 76 MET A CA 1
ATOM 584 C C . MET A 1 76 ? 47.334 -11.175 -27.206 1.00 57.62 76 MET A C 1
ATOM 586 O O . MET A 1 76 ? 46.249 -10.713 -27.557 1.00 57.62 76 MET A O 1
ATOM 590 N N . MET A 1 77 ? 48.489 -10.587 -27.520 1.00 54.03 77 MET A N 1
ATOM 591 C CA . MET A 1 77 ? 48.590 -9.479 -28.467 1.00 54.03 77 MET A CA 1
ATOM 592 C C . MET A 1 77 ? 48.706 -10.066 -29.879 1.00 54.03 77 MET A C 1
ATOM 594 O O . MET A 1 77 ? 49.762 -10.568 -30.257 1.00 54.03 77 MET A O 1
ATOM 598 N N . ALA A 1 78 ? 47.610 -10.054 -30.639 1.00 64.44 78 ALA A N 1
ATOM 599 C CA . ALA A 1 78 ? 47.581 -10.566 -32.007 1.00 64.44 78 ALA A CA 1
ATOM 600 C C . ALA A 1 78 ? 48.049 -9.496 -33.009 1.00 64.44 78 ALA A C 1
ATOM 602 O O . ALA A 1 78 ? 47.609 -8.346 -32.952 1.00 64.44 78 ALA A O 1
ATOM 603 N N . ALA A 1 79 ? 48.932 -9.875 -33.936 1.00 62.47 79 ALA A N 1
ATOM 604 C CA . ALA A 1 79 ? 49.304 -9.030 -35.067 1.00 62.47 79 ALA A CA 1
ATOM 605 C C . ALA A 1 79 ? 48.165 -9.012 -36.097 1.00 62.47 79 ALA A C 1
ATOM 607 O O . ALA A 1 79 ? 47.641 -10.062 -36.467 1.00 62.47 79 ALA A O 1
ATOM 608 N N . LEU A 1 80 ? 47.782 -7.819 -36.550 1.00 70.19 80 LEU A N 1
ATOM 609 C CA . LEU A 1 80 ? 46.726 -7.634 -37.544 1.00 70.19 80 LEU A CA 1
ATOM 610 C C . LEU A 1 80 ? 47.325 -7.592 -38.956 1.00 70.19 80 LEU A C 1
ATOM 612 O O . LEU A 1 80 ? 48.423 -7.048 -39.121 1.00 70.19 80 LEU A O 1
ATOM 616 N N . PRO A 1 81 ? 46.624 -8.111 -39.980 1.00 70.06 81 PRO A N 1
ATOM 617 C CA . PRO A 1 81 ? 47.038 -7.929 -41.365 1.00 70.06 81 PRO A CA 1
ATOM 6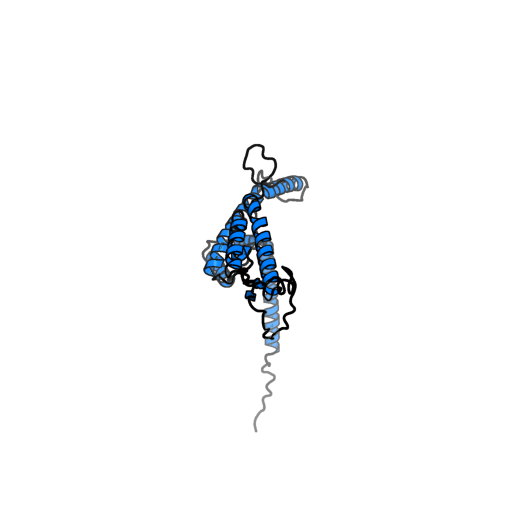18 C C . PRO A 1 81 ? 47.101 -6.442 -41.748 1.00 70.06 81 PRO A C 1
ATOM 620 O O . PRO A 1 81 ? 46.401 -5.597 -41.183 1.00 70.06 81 PRO A O 1
ATOM 623 N N . TYR A 1 82 ? 47.947 -6.114 -42.723 1.00 65.81 82 TYR A N 1
ATOM 624 C CA . TYR A 1 82 ? 48.153 -4.737 -43.173 1.00 65.81 82 TYR A CA 1
ATOM 625 C C . TYR A 1 82 ? 46.841 -4.111 -43.681 1.00 65.81 82 TYR A C 1
ATOM 627 O O . TYR A 1 82 ? 46.127 -4.719 -44.473 1.00 65.81 82 TYR A O 1
ATOM 635 N N . GLY A 1 83 ? 46.505 -2.905 -43.206 1.00 69.06 83 GLY A N 1
ATOM 636 C CA . GLY A 1 83 ? 45.258 -2.204 -43.557 1.00 69.06 83 GLY A CA 1
ATOM 637 C C . GLY A 1 83 ? 44.022 -2.567 -42.714 1.00 69.06 83 GLY A C 1
ATOM 638 O O . GLY A 1 83 ? 42.943 -2.017 -42.962 1.00 69.06 83 GLY A O 1
ATOM 639 N N . TYR A 1 84 ? 44.164 -3.447 -41.713 1.00 71.56 84 TYR A N 1
ATOM 640 C CA . TYR A 1 84 ? 43.106 -3.800 -40.761 1.00 71.56 84 TYR A CA 1
ATOM 641 C C . TYR A 1 84 ? 43.322 -3.098 -39.417 1.00 71.56 84 TYR A C 1
ATOM 643 O O . TYR A 1 84 ? 44.390 -3.182 -38.812 1.00 71.56 84 TYR A O 1
ATOM 651 N N . GLU A 1 85 ? 42.277 -2.447 -38.919 1.00 73.38 85 GLU A N 1
ATOM 652 C CA . GLU A 1 85 ? 42.241 -1.852 -37.585 1.00 73.38 85 GLU A CA 1
ATOM 653 C C . GLU A 1 85 ? 41.317 -2.658 -36.675 1.00 73.38 85 GLU A C 1
ATOM 655 O O . GLU A 1 85 ? 40.192 -3.001 -37.045 1.00 73.38 85 GLU A O 1
ATOM 660 N N . LEU A 1 86 ? 41.772 -2.943 -35.455 1.00 72.75 86 LEU A N 1
ATOM 661 C CA . LEU A 1 86 ? 40.931 -3.552 -34.434 1.00 72.75 86 LEU A CA 1
ATOM 662 C C . LEU A 1 86 ? 40.082 -2.462 -33.776 1.00 72.75 86 LEU A C 1
ATOM 664 O O . LEU A 1 86 ? 40.600 -1.607 -33.059 1.00 72.75 86 LEU A O 1
ATOM 668 N N . GLN A 1 87 ? 38.772 -2.506 -33.989 1.00 73.81 87 GLN A N 1
ATOM 669 C CA . GLN A 1 87 ? 37.821 -1.644 -33.306 1.00 73.81 87 GLN A CA 1
ATOM 670 C C . GLN A 1 87 ? 37.063 -2.468 -32.268 1.00 73.81 87 GLN A C 1
ATOM 672 O O . GLN A 1 87 ? 36.278 -3.352 -32.603 1.00 73.81 87 GLN A O 1
ATOM 677 N N . GLN A 1 88 ? 37.271 -2.179 -30.985 1.00 68.56 88 GLN A N 1
ATOM 678 C CA . GLN A 1 88 ? 36.455 -2.790 -29.942 1.00 68.56 88 GLN A CA 1
ATOM 679 C C . GLN A 1 88 ? 35.003 -2.316 -30.084 1.00 68.56 88 GLN A C 1
ATOM 681 O O . GLN A 1 88 ? 34.751 -1.117 -30.249 1.00 68.56 88 GLN A O 1
ATOM 686 N N . LEU A 1 89 ? 34.042 -3.243 -30.012 1.00 66.06 89 LEU A N 1
ATOM 687 C CA . LEU A 1 89 ? 32.631 -2.881 -29.950 1.00 66.06 89 LEU A CA 1
ATOM 688 C C . LEU A 1 89 ? 32.379 -2.239 -28.586 1.00 66.06 89 LEU A C 1
ATOM 690 O O . LEU A 1 89 ? 32.221 -2.914 -27.573 1.00 66.06 89 LEU A O 1
ATOM 694 N N . LYS A 1 90 ? 32.399 -0.908 -28.547 1.00 64.50 90 LYS A N 1
ATOM 695 C CA . LYS A 1 90 ? 32.052 -0.162 -27.344 1.00 64.50 90 LYS A CA 1
ATOM 696 C C . LYS A 1 90 ? 30.537 -0.203 -27.203 1.00 64.50 90 LYS A C 1
ATOM 698 O O . LYS A 1 90 ? 29.832 0.571 -27.844 1.00 64.50 90 LYS A O 1
ATOM 703 N N . ALA A 1 91 ? 30.027 -1.115 -26.386 1.00 62.28 91 ALA A N 1
ATOM 704 C CA . ALA A 1 91 ? 28.630 -1.039 -26.004 1.00 62.28 91 ALA A CA 1
ATOM 705 C C . ALA A 1 91 ? 28.433 0.190 -25.116 1.00 62.28 91 ALA A C 1
ATOM 707 O O . ALA A 1 91 ? 28.943 0.269 -24.002 1.00 62.28 91 ALA A O 1
ATOM 708 N N . GLU A 1 92 ? 27.706 1.175 -25.630 1.00 66.94 92 GLU A N 1
ATOM 709 C CA . GLU A 1 92 ? 27.345 2.382 -24.879 1.00 66.94 92 GLU A CA 1
ATOM 710 C C . GLU A 1 92 ? 26.219 2.119 -23.862 1.00 66.94 92 GLU A C 1
ATOM 712 O O . GLU A 1 92 ? 25.842 3.009 -23.106 1.00 66.94 92 GLU A O 1
ATOM 717 N N . GLN A 1 93 ? 25.691 0.891 -23.825 1.00 62.81 93 GLN A N 1
ATOM 718 C CA . GLN A 1 93 ? 24.650 0.435 -22.909 1.00 62.81 93 GLN A CA 1
ATOM 719 C C . GLN A 1 93 ? 25.148 -0.781 -22.110 1.00 62.81 93 GLN A C 1
ATOM 721 O O . GLN A 1 93 ? 25.766 -1.663 -22.708 1.00 62.81 93 GLN A O 1
ATOM 726 N N . PRO A 1 94 ? 24.865 -0.871 -20.797 1.00 57.50 94 PRO A N 1
ATOM 727 C CA . PRO A 1 94 ? 24.029 0.025 -19.995 1.00 57.50 94 PRO A CA 1
ATOM 728 C C . PRO A 1 94 ? 24.744 1.339 -19.668 1.00 57.50 94 PRO A C 1
ATOM 730 O O . PRO A 1 94 ? 25.869 1.334 -19.172 1.00 57.50 94 PRO A O 1
ATOM 733 N N . THR A 1 95 ? 24.081 2.474 -19.887 1.00 67.88 95 THR A N 1
ATOM 734 C CA . THR A 1 95 ? 24.571 3.747 -19.338 1.00 67.88 95 THR A CA 1
ATOM 735 C C . THR A 1 95 ? 24.397 3.771 -17.815 1.00 67.88 95 THR A C 1
ATOM 737 O O . THR A 1 95 ? 23.522 3.094 -17.268 1.00 67.88 95 THR A O 1
ATOM 740 N N . ALA A 1 96 ? 25.175 4.611 -17.121 1.00 73.25 96 ALA A N 1
ATOM 741 C CA . ALA A 1 96 ? 25.022 4.868 -15.681 1.00 73.25 96 ALA A CA 1
ATOM 742 C C . ALA A 1 96 ? 23.583 5.269 -15.274 1.00 73.25 96 ALA A C 1
ATOM 744 O O . ALA A 1 96 ? 23.201 5.129 -14.115 1.00 73.25 96 ALA A O 1
ATOM 745 N N . ASN A 1 97 ? 22.757 5.693 -16.238 1.00 82.69 97 ASN A N 1
ATOM 746 C CA . ASN A 1 97 ? 21.414 6.222 -16.022 1.00 82.69 97 ASN A CA 1
ATOM 747 C C . ASN A 1 97 ? 20.305 5.162 -16.157 1.00 82.69 97 ASN A C 1
ATOM 749 O O . ASN A 1 97 ? 19.125 5.500 -16.050 1.00 82.69 97 ASN A O 1
ATOM 753 N N . PHE A 1 98 ? 20.632 3.880 -16.385 1.00 88.50 98 PHE A N 1
ATOM 754 C CA . PHE A 1 98 ? 19.622 2.815 -16.502 1.00 88.50 98 PHE A CA 1
ATOM 755 C C . PHE A 1 98 ? 18.670 2.777 -15.299 1.00 88.50 98 PHE A C 1
ATOM 757 O O . PHE A 1 98 ? 17.449 2.770 -15.470 1.00 88.50 98 PHE A O 1
ATOM 764 N N . ALA A 1 99 ? 19.235 2.775 -14.089 1.00 89.00 99 ALA A N 1
ATOM 765 C CA . ALA A 1 99 ? 18.469 2.696 -12.850 1.00 89.00 99 ALA A CA 1
ATOM 766 C C . ALA A 1 99 ? 17.556 3.915 -12.660 1.00 89.00 99 ALA A C 1
ATOM 768 O O . ALA A 1 99 ? 16.399 3.756 -12.276 1.00 89.00 99 ALA A O 1
ATOM 769 N N . GLU A 1 100 ? 18.050 5.113 -12.976 1.00 90.19 100 GLU A N 1
ATOM 770 C CA . GLU A 1 100 ? 17.292 6.356 -12.844 1.00 90.19 100 GLU A CA 1
ATOM 771 C C . GLU A 1 100 ? 16.132 6.419 -13.840 1.00 90.19 100 GLU A C 1
ATOM 773 O O . GLU A 1 100 ? 14.996 6.656 -13.436 1.00 90.19 100 GLU A O 1
ATOM 778 N N . PHE A 1 101 ? 16.372 6.102 -15.116 1.00 90.19 101 PHE A N 1
ATOM 779 C CA . PHE A 1 101 ? 15.314 6.083 -16.127 1.00 90.19 101 PHE A CA 1
ATOM 780 C C . PHE A 1 101 ? 14.244 5.025 -15.825 1.00 90.19 101 PHE A C 1
ATOM 782 O O . PHE A 1 101 ? 13.046 5.308 -15.891 1.00 90.19 101 PHE A O 1
ATOM 789 N N . ARG A 1 102 ? 14.659 3.813 -15.426 1.00 92.44 102 ARG A N 1
ATOM 790 C CA . ARG A 1 102 ? 13.725 2.760 -15.003 1.00 92.44 102 ARG A CA 1
ATOM 791 C C . ARG A 1 102 ? 12.905 3.203 -13.793 1.00 92.44 102 ARG A C 1
ATOM 793 O O . ARG A 1 102 ? 11.704 2.948 -13.758 1.00 92.44 102 ARG A O 1
ATOM 800 N N . ALA A 1 103 ? 13.534 3.853 -12.815 1.00 92.88 103 ALA A N 1
ATOM 801 C CA . ALA A 1 103 ? 12.836 4.368 -11.645 1.00 92.88 103 ALA A CA 1
ATOM 802 C C . ALA A 1 103 ? 11.813 5.449 -12.022 1.00 92.88 103 ALA A C 1
ATOM 804 O O . ALA A 1 103 ? 10.690 5.390 -11.533 1.00 92.88 103 ALA A O 1
ATOM 805 N N . SER A 1 104 ? 12.152 6.377 -12.920 1.00 93.19 104 SER A N 1
ATOM 806 C CA . SER A 1 104 ? 11.225 7.413 -13.398 1.00 93.19 104 SER A CA 1
ATOM 807 C C . SER A 1 104 ? 9.987 6.822 -14.076 1.00 93.19 104 SER A C 1
ATOM 809 O O . SER A 1 104 ? 8.873 7.226 -13.753 1.00 93.19 104 SER A O 1
ATOM 811 N N . LEU A 1 105 ? 10.153 5.805 -14.930 1.00 94.88 105 LEU A N 1
ATOM 812 C CA . LEU A 1 105 ? 9.014 5.118 -15.551 1.00 94.88 105 LEU A CA 1
ATOM 813 C C . LEU A 1 105 ? 8.128 4.404 -14.523 1.00 94.88 105 LEU A C 1
ATOM 815 O O . LEU A 1 105 ? 6.905 4.461 -14.613 1.00 94.88 105 LEU A O 1
ATOM 819 N N . LEU A 1 106 ? 8.729 3.733 -13.536 1.00 95.69 106 LEU A N 1
ATOM 820 C CA . LEU A 1 106 ? 7.971 3.065 -12.476 1.00 95.69 106 LEU A CA 1
ATOM 821 C C . LEU A 1 106 ? 7.195 4.064 -11.608 1.00 95.69 106 LEU A C 1
ATOM 823 O O . LEU A 1 106 ? 6.060 3.785 -11.233 1.00 95.69 106 LEU A O 1
ATOM 827 N N . MET A 1 107 ? 7.775 5.233 -11.335 1.00 94.88 107 MET A N 1
ATOM 828 C CA . MET A 1 107 ? 7.103 6.315 -10.613 1.00 94.88 107 MET A CA 1
ATOM 829 C C . MET A 1 107 ? 5.897 6.865 -11.368 1.00 94.88 107 MET A C 1
ATOM 831 O O . MET A 1 107 ? 4.863 7.123 -10.758 1.00 94.88 107 MET A O 1
ATOM 835 N N . GLU A 1 108 ? 6.008 7.022 -12.686 1.00 95.69 108 GLU A N 1
ATOM 836 C CA . GLU A 1 108 ? 4.890 7.453 -13.525 1.00 95.69 108 GLU A CA 1
ATOM 837 C C . GLU A 1 108 ? 3.782 6.391 -13.557 1.00 95.69 108 GLU A C 1
ATOM 839 O O . GLU A 1 108 ? 2.610 6.718 -13.386 1.00 95.69 108 GLU A O 1
ATOM 844 N N . ILE A 1 109 ? 4.156 5.108 -13.647 1.00 96.56 109 ILE A N 1
ATOM 845 C CA . ILE A 1 109 ? 3.211 3.981 -13.608 1.00 96.56 109 ILE A CA 1
ATOM 846 C C . ILE A 1 109 ? 2.437 3.929 -12.288 1.00 96.56 109 ILE A C 1
ATOM 848 O O . ILE A 1 109 ? 1.243 3.632 -12.285 1.00 96.56 109 ILE A O 1
ATOM 852 N N . ALA A 1 110 ? 3.114 4.192 -11.177 1.00 96.00 110 ALA A N 1
ATOM 853 C CA . ALA A 1 110 ? 2.558 4.108 -9.834 1.00 96.00 110 ALA A CA 1
ATOM 854 C C . ALA A 1 110 ? 1.772 5.353 -9.401 1.00 96.00 110 ALA A C 1
ATOM 856 O O . ALA A 1 110 ? 1.071 5.327 -8.388 1.00 96.00 110 ALA A O 1
ATOM 857 N N . ARG A 1 111 ? 1.881 6.450 -10.157 1.00 93.88 111 ARG A N 1
ATOM 858 C CA . ARG A 1 111 ? 1.269 7.729 -9.800 1.00 93.88 111 ARG A CA 1
ATOM 859 C C . ARG A 1 111 ? -0.257 7.680 -9.629 1.00 93.88 111 ARG A C 1
ATOM 861 O O . ARG A 1 111 ? -0.714 8.319 -8.682 1.00 93.88 111 ARG A O 1
ATOM 868 N N . PRO A 1 112 ? -1.035 6.961 -10.465 1.00 94.12 112 PRO A N 1
ATOM 869 C CA . PRO A 1 112 ? -2.493 6.906 -10.330 1.00 94.12 112 PRO A CA 1
ATOM 870 C C . PRO A 1 112 ? -2.976 6.283 -9.020 1.00 94.12 112 PRO A C 1
ATOM 872 O O . PRO A 1 112 ? -4.031 6.659 -8.538 1.00 94.12 112 PRO A O 1
ATOM 875 N N . ILE A 1 113 ? -2.185 5.379 -8.435 1.00 94.00 113 ILE A N 1
ATOM 876 C CA . ILE A 1 113 ? -2.498 4.697 -7.168 1.00 94.00 113 ILE A CA 1
ATOM 877 C C . ILE A 1 113 ? -1.769 5.335 -5.974 1.00 94.00 113 ILE A C 1
ATOM 879 O O . ILE A 1 113 ? -1.550 4.693 -4.950 1.00 94.00 113 ILE A O 1
ATOM 883 N N . HIS A 1 114 ? -1.291 6.575 -6.137 1.00 94.12 114 HIS A N 1
ATOM 884 C CA . HIS A 1 114 ? -0.596 7.359 -5.109 1.00 94.12 114 HIS A CA 1
ATOM 885 C C . HIS A 1 114 ? 0.608 6.666 -4.446 1.00 94.12 114 HIS A C 1
ATOM 887 O O . HIS A 1 114 ? 1.047 7.072 -3.369 1.00 94.12 114 HIS A O 1
ATOM 893 N N . MET A 1 115 ? 1.187 5.646 -5.084 1.00 95.19 115 MET A N 1
ATOM 894 C CA . MET A 1 115 ? 2.215 4.832 -4.449 1.00 95.19 115 MET A CA 1
ATOM 895 C C . MET A 1 115 ? 3.590 5.530 -4.509 1.00 95.19 115 MET A C 1
ATOM 897 O O . MET A 1 115 ? 4.058 5.883 -5.596 1.00 95.19 115 MET A O 1
ATOM 901 N N . PRO A 1 116 ? 4.261 5.742 -3.360 1.00 94.00 116 PRO A N 1
ATOM 902 C CA . PRO A 1 116 ? 5.535 6.455 -3.289 1.00 94.00 116 PRO A CA 1
ATOM 903 C C . PRO A 1 116 ? 6.722 5.597 -3.742 1.00 94.00 116 PRO A C 1
ATOM 905 O O . PRO A 1 116 ? 6.667 4.364 -3.750 1.00 94.00 116 PRO A O 1
ATOM 908 N N . ARG A 1 117 ? 7.838 6.257 -4.084 1.00 92.88 117 ARG A N 1
ATOM 909 C CA . ARG A 1 117 ? 9.018 5.629 -4.708 1.00 92.88 117 ARG A CA 1
ATOM 910 C C . ARG A 1 117 ? 9.565 4.452 -3.921 1.00 92.88 117 ARG A C 1
ATOM 912 O O . ARG A 1 117 ? 9.854 3.415 -4.513 1.00 92.88 117 ARG A O 1
ATOM 919 N N . ASN A 1 118 ? 9.697 4.604 -2.609 1.00 92.44 118 ASN A N 1
ATOM 920 C CA . ASN A 1 118 ? 10.172 3.541 -1.727 1.00 92.44 118 ASN A CA 1
ATOM 921 C C . ASN A 1 118 ? 9.326 2.262 -1.830 1.00 92.44 118 ASN A C 1
ATOM 923 O O . ASN A 1 118 ? 9.884 1.167 -1.841 1.00 92.44 118 ASN A O 1
ATOM 927 N N . LYS A 1 119 ? 7.997 2.379 -1.949 1.00 92.88 119 LYS A N 1
ATOM 928 C CA . LYS A 1 119 ? 7.088 1.228 -2.071 1.00 92.88 119 LYS A CA 1
ATOM 929 C C . LYS A 1 119 ? 7.120 0.612 -3.463 1.00 92.88 119 LYS A C 1
ATOM 931 O O . LYS A 1 119 ? 7.184 -0.606 -3.576 1.00 92.88 119 LYS A O 1
ATOM 936 N N . VAL A 1 120 ? 7.143 1.442 -4.506 1.00 94.31 120 VAL A N 1
ATOM 937 C CA . VAL A 1 120 ? 7.186 0.983 -5.905 1.00 94.31 120 VAL A CA 1
ATOM 938 C C . VAL A 1 120 ? 8.489 0.252 -6.217 1.00 94.31 120 VAL A C 1
ATOM 940 O O . VAL A 1 120 ? 8.488 -0.784 -6.877 1.00 9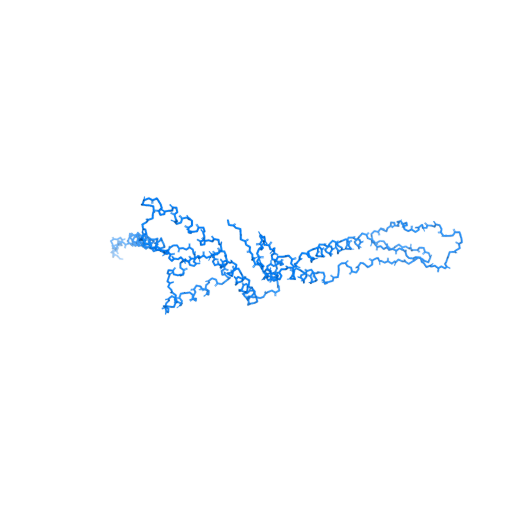4.31 120 VAL A O 1
ATOM 943 N N . LEU A 1 121 ? 9.617 0.808 -5.769 1.00 92.31 121 LEU A N 1
ATOM 944 C CA . LEU A 1 121 ? 10.939 0.236 -6.018 1.00 92.31 121 LEU A CA 1
ATOM 945 C C . LEU A 1 121 ? 11.314 -0.851 -5.009 1.00 92.31 121 LEU A C 1
ATOM 947 O O . LEU A 1 121 ? 12.218 -1.633 -5.292 1.00 92.31 121 LEU A O 1
ATOM 951 N N . GLY A 1 122 ? 10.656 -0.890 -3.847 1.00 91.88 122 GLY A N 1
ATOM 952 C CA . GLY A 1 122 ? 11.078 -1.724 -2.723 1.00 91.88 122 GLY A CA 1
ATOM 953 C C . GLY A 1 122 ? 12.437 -1.307 -2.152 1.00 91.88 122 GLY A C 1
ATOM 954 O O . GLY A 1 122 ? 13.134 -2.137 -1.575 1.00 91.88 122 GLY A O 1
ATOM 955 N N . ASP A 1 123 ? 12.833 -0.045 -2.343 1.00 91.31 123 ASP A N 1
ATOM 956 C CA . ASP A 1 123 ? 14.143 0.477 -1.958 1.00 91.31 123 ASP A CA 1
ATOM 957 C C . ASP A 1 123 ? 14.009 1.795 -1.189 1.00 91.31 123 ASP A C 1
ATOM 959 O O . ASP A 1 123 ? 13.469 2.782 -1.691 1.00 91.31 123 ASP A O 1
ATOM 963 N N . SER A 1 124 ? 14.558 1.807 0.024 1.00 90.81 124 SER A N 1
ATOM 964 C CA . SER A 1 124 ? 14.588 2.967 0.919 1.00 90.81 124 SER A CA 1
ATOM 965 C C . SER A 1 124 ? 15.995 3.559 1.078 1.00 90.81 124 SER A C 1
ATOM 967 O O . SER A 1 124 ? 16.208 4.372 1.972 1.00 90.81 124 SER A O 1
ATOM 969 N N . SER A 1 125 ? 16.966 3.182 0.238 1.00 89.06 125 SER A N 1
ATOM 970 C CA . SER A 1 125 ? 18.358 3.658 0.319 1.00 89.06 125 SER A CA 1
ATOM 971 C C . SER A 1 125 ? 18.495 5.186 0.231 1.00 89.06 125 SER A C 1
ATOM 973 O O . SER A 1 125 ? 19.332 5.773 0.913 1.00 89.06 125 SER A O 1
ATOM 975 N N . GLY A 1 126 ? 17.645 5.841 -0.567 1.00 86.38 126 GLY A N 1
ATOM 976 C CA . GLY A 1 126 ? 17.596 7.302 -0.715 1.00 86.38 126 GLY A CA 1
ATOM 977 C C . GLY A 1 126 ? 16.716 8.030 0.306 1.00 86.38 126 GLY A C 1
ATOM 978 O O . GLY A 1 126 ? 16.553 9.244 0.203 1.00 86.38 126 GLY A O 1
ATOM 979 N N . TYR A 1 127 ? 16.117 7.315 1.260 1.00 89.19 127 TYR A N 1
ATOM 980 C CA . TYR A 1 127 ? 15.155 7.872 2.204 1.00 89.19 127 TYR A CA 1
ATOM 981 C C . TYR A 1 127 ? 15.782 8.117 3.574 1.00 89.19 127 TYR A C 1
ATOM 983 O O . TYR A 1 127 ? 16.475 7.274 4.137 1.00 89.19 127 TYR A O 1
ATOM 991 N N . ASN A 1 128 ? 15.452 9.264 4.163 1.00 91.25 128 ASN A N 1
ATOM 992 C CA . ASN A 1 128 ? 15.583 9.481 5.599 1.00 91.25 128 ASN A CA 1
ATOM 993 C C . ASN A 1 128 ? 14.229 9.272 6.297 1.00 91.25 128 ASN A C 1
ATOM 995 O O . ASN A 1 128 ? 13.176 9.213 5.654 1.00 91.25 128 ASN A O 1
ATOM 999 N N . PHE A 1 129 ? 14.248 9.194 7.628 1.00 87.56 129 PHE A N 1
ATOM 1000 C CA . PHE A 1 129 ? 13.047 8.943 8.428 1.00 87.56 129 PHE A CA 1
ATOM 1001 C C . PHE A 1 129 ? 11.905 9.935 8.139 1.00 87.56 129 PHE A C 1
ATOM 1003 O O . PHE A 1 129 ? 10.766 9.516 7.947 1.00 87.56 129 PHE A O 1
ATOM 1010 N N . SER A 1 130 ? 12.206 11.234 8.058 1.00 88.12 130 SER A N 1
ATOM 1011 C CA . SER A 1 130 ? 11.199 12.274 7.811 1.00 88.12 130 SER A CA 1
ATOM 1012 C C . SER A 1 130 ? 10.572 12.150 6.422 1.00 88.12 130 SER A C 1
ATOM 1014 O O . SER A 1 130 ? 9.352 12.224 6.301 1.00 88.12 130 SER A O 1
ATOM 1016 N N . SER A 1 131 ? 11.382 11.899 5.389 1.00 89.19 131 SER A N 1
ATOM 1017 C CA . SER A 1 131 ? 10.886 11.671 4.024 1.00 89.19 131 SER A CA 1
ATOM 1018 C C . SER A 1 131 ? 10.034 10.407 3.919 1.00 89.19 131 SER A C 1
ATOM 1020 O O . SER A 1 131 ? 8.981 10.435 3.294 1.00 89.19 131 SER A O 1
ATOM 1022 N N . ALA A 1 132 ? 10.433 9.321 4.591 1.00 89.81 132 ALA A N 1
ATOM 1023 C CA . ALA A 1 132 ? 9.667 8.077 4.583 1.00 89.81 132 ALA A CA 1
ATOM 1024 C C . ALA A 1 132 ? 8.311 8.262 5.271 1.00 89.81 132 ALA A C 1
ATOM 1026 O O . ALA A 1 132 ? 7.294 7.811 4.756 1.00 89.81 132 ALA A O 1
ATOM 1027 N N . LYS A 1 133 ? 8.286 8.987 6.398 1.00 88.19 133 LYS A N 1
ATOM 1028 C CA . LYS A 1 133 ? 7.049 9.297 7.121 1.00 88.19 133 LYS A CA 1
ATOM 1029 C C . LYS A 1 133 ? 6.101 10.170 6.296 1.00 88.19 133 LYS A C 1
ATOM 1031 O O . LYS A 1 133 ? 4.906 9.905 6.299 1.00 88.19 133 LYS A O 1
ATOM 1036 N N . MET A 1 134 ? 6.618 11.185 5.603 1.00 90.12 134 MET A N 1
ATOM 1037 C CA . MET A 1 134 ? 5.809 12.060 4.746 1.00 90.12 134 MET A CA 1
ATOM 1038 C C . MET A 1 134 ? 5.156 11.281 3.595 1.00 90.12 134 MET A C 1
ATOM 1040 O O . MET A 1 134 ? 3.952 11.403 3.375 1.00 90.12 134 MET A O 1
ATOM 1044 N N . ASP A 1 135 ? 5.930 10.445 2.904 1.00 91.94 135 ASP A N 1
ATOM 1045 C CA . ASP A 1 135 ? 5.426 9.626 1.799 1.00 91.94 135 ASP A CA 1
ATOM 1046 C C . ASP A 1 135 ? 4.422 8.567 2.275 1.00 91.94 135 ASP A C 1
ATOM 1048 O O . ASP A 1 135 ? 3.389 8.358 1.636 1.00 91.94 135 ASP A O 1
ATOM 1052 N N . ASP A 1 136 ? 4.683 7.933 3.424 1.00 91.50 136 ASP A N 1
ATOM 1053 C CA . ASP A 1 136 ? 3.745 6.995 4.042 1.00 91.50 136 ASP A CA 1
ATOM 1054 C C . ASP A 1 136 ? 2.425 7.682 4.408 1.00 91.50 136 ASP A C 1
ATOM 1056 O O . ASP A 1 136 ? 1.366 7.119 4.151 1.00 91.50 136 ASP A O 1
ATOM 1060 N N . GLN A 1 137 ? 2.458 8.898 4.962 1.00 90.44 137 GLN A N 1
ATOM 1061 C CA . GLN A 1 137 ? 1.243 9.643 5.315 1.00 90.44 137 GLN A CA 1
ATOM 1062 C C . GLN A 1 137 ? 0.349 9.901 4.101 1.00 90.44 137 GLN A C 1
ATOM 1064 O O . GLN A 1 137 ? -0.851 9.657 4.175 1.00 90.44 137 GLN A O 1
ATOM 1069 N N . ILE A 1 138 ? 0.921 10.360 2.986 1.00 90.25 138 ILE A N 1
ATOM 1070 C CA . ILE A 1 138 ? 0.156 10.628 1.758 1.00 90.25 138 ILE A CA 1
ATOM 1071 C C . ILE A 1 138 ? -0.427 9.326 1.199 1.00 90.25 138 ILE A C 1
ATOM 1073 O O . ILE A 1 138 ? -1.596 9.282 0.819 1.00 90.25 138 ILE A O 1
ATOM 1077 N N . TYR A 1 139 ? 0.369 8.257 1.187 1.00 94.12 139 TYR A N 1
ATOM 1078 C CA . TYR A 1 139 ? -0.068 6.954 0.699 1.00 94.12 139 TYR A CA 1
ATOM 1079 C C . TYR A 1 139 ? -1.201 6.363 1.546 1.00 94.12 139 TYR A C 1
ATOM 1081 O O . TYR A 1 139 ? -2.242 5.986 1.014 1.00 94.12 139 TYR A O 1
ATOM 1089 N N . TYR A 1 140 ? -1.045 6.321 2.869 1.00 93.25 140 TYR A N 1
ATOM 1090 C CA . TYR A 1 140 ? -2.092 5.796 3.743 1.00 93.25 140 TYR A CA 1
ATOM 1091 C C . TYR A 1 140 ? -3.334 6.686 3.761 1.00 93.25 140 TYR A C 1
ATOM 1093 O O . TYR A 1 140 ? -4.426 6.149 3.866 1.00 93.25 140 TYR A O 1
ATOM 1101 N N . HIS A 1 141 ? -3.202 8.000 3.552 1.00 93.69 141 HIS A N 1
ATOM 1102 C CA . HIS A 1 141 ? -4.366 8.862 3.363 1.00 93.69 141 HIS A CA 1
ATOM 1103 C C . HIS A 1 141 ? -5.188 8.464 2.128 1.00 93.69 141 HIS A C 1
ATOM 1105 O O . HIS A 1 141 ? -6.410 8.421 2.211 1.00 93.69 141 HIS A O 1
ATOM 1111 N N . SER A 1 142 ? -4.542 8.109 1.009 1.00 94.31 142 SER A N 1
ATOM 1112 C CA . SER A 1 142 ? -5.266 7.591 -0.165 1.00 94.31 142 SER A CA 1
ATOM 1113 C C . SER A 1 142 ? -5.957 6.251 0.109 1.00 94.31 142 SER A C 1
ATOM 1115 O O . SER A 1 142 ? -7.094 6.059 -0.306 1.00 94.31 142 SER A O 1
ATOM 1117 N N . ILE A 1 143 ? -5.323 5.369 0.890 1.00 94.56 143 ILE A N 1
ATOM 1118 C CA . ILE A 1 143 ? -5.935 4.105 1.329 1.00 94.56 143 ILE A CA 1
ATOM 1119 C C . ILE A 1 143 ? -7.125 4.363 2.257 1.00 94.56 143 ILE A C 1
ATOM 1121 O O . ILE A 1 143 ? -8.107 3.636 2.201 1.00 94.56 143 ILE A O 1
ATOM 1125 N N . ASP A 1 144 ? -7.053 5.368 3.127 1.00 94.00 144 ASP A N 1
ATOM 1126 C CA . ASP A 1 144 ? -8.155 5.712 4.026 1.00 94.00 144 ASP A CA 1
ATOM 1127 C C . ASP A 1 144 ? -9.360 6.283 3.262 1.00 94.00 144 ASP A C 1
ATOM 1129 O O . ASP A 1 144 ? -10.494 6.027 3.657 1.00 94.00 144 ASP A O 1
ATOM 1133 N N . ILE A 1 145 ? -9.134 6.987 2.146 1.00 93.62 145 ILE A N 1
ATOM 1134 C CA . ILE A 1 145 ? -10.208 7.385 1.222 1.00 93.62 145 ILE A CA 1
ATOM 1135 C C . ILE A 1 145 ? -10.841 6.143 0.591 1.00 93.62 145 ILE A C 1
ATOM 1137 O O . ILE A 1 145 ? -12.052 5.980 0.686 1.00 93.62 145 ILE A O 1
ATOM 1141 N N . GLU A 1 146 ? -10.027 5.237 0.038 1.00 93.12 146 GLU A N 1
ATOM 1142 C CA . GLU A 1 146 ? -10.527 3.988 -0.550 1.00 93.12 146 GLU A CA 1
ATOM 1143 C C . GLU A 1 146 ? -11.328 3.184 0.484 1.00 93.12 146 GLU A C 1
ATOM 1145 O O . GLU A 1 146 ? -12.439 2.746 0.217 1.00 93.12 146 GLU A O 1
ATOM 1150 N N . ARG A 1 147 ? -10.823 3.049 1.713 1.00 94.56 147 ARG A N 1
ATOM 1151 C CA . ARG A 1 147 ? -11.547 2.414 2.824 1.00 94.56 147 ARG A CA 1
ATOM 1152 C C . ARG A 1 147 ? -12.899 3.070 3.097 1.00 94.56 147 ARG A C 1
ATOM 1154 O O . ARG A 1 147 ? -13.855 2.347 3.335 1.00 94.56 147 ARG A O 1
ATOM 1161 N N . GLY A 1 148 ? -12.989 4.397 3.028 1.00 94.25 148 GLY A N 1
ATOM 1162 C CA . GLY A 1 148 ? -14.258 5.116 3.147 1.00 94.25 148 GLY A CA 1
ATOM 1163 C C . GLY A 1 148 ? -15.251 4.759 2.038 1.00 94.25 148 GLY A C 1
ATOM 1164 O O . GLY A 1 148 ? -16.433 4.561 2.318 1.00 94.25 148 GLY A O 1
ATOM 1165 N N . ASP A 1 149 ? -14.777 4.594 0.802 1.00 93.00 149 ASP A N 1
ATOM 1166 C CA . ASP A 1 149 ? -15.616 4.117 -0.304 1.00 93.00 149 ASP A CA 1
ATOM 1167 C C . ASP A 1 149 ? -16.093 2.679 -0.037 1.00 93.00 149 ASP A C 1
ATOM 1169 O O . ASP A 1 149 ? -17.269 2.363 -0.205 1.00 93.00 149 ASP A O 1
ATOM 1173 N N . TRP A 1 150 ? -15.216 1.803 0.469 1.00 94.50 150 TRP A N 1
ATOM 1174 C CA . TRP A 1 150 ? -15.587 0.441 0.874 1.00 94.50 150 TRP A CA 1
ATOM 1175 C C . TRP A 1 150 ? -16.614 0.414 2.008 1.00 94.50 150 TRP A C 1
ATOM 1177 O O . TRP A 1 150 ? -17.535 -0.409 1.968 1.00 94.50 150 TRP A O 1
ATOM 1187 N N . ASP A 1 151 ? -16.456 1.284 3.003 1.00 94.88 151 ASP A N 1
ATOM 1188 C CA . ASP A 1 151 ? -17.362 1.411 4.141 1.00 94.88 151 ASP A CA 1
ATOM 1189 C C . ASP A 1 151 ? -18.793 1.665 3.643 1.00 94.88 151 ASP A C 1
ATOM 1191 O O . ASP A 1 151 ? -19.704 0.904 3.968 1.00 94.88 151 ASP A O 1
ATOM 1195 N N . VAL A 1 152 ? -18.967 2.658 2.766 1.00 92.00 152 VAL A N 1
ATOM 1196 C CA . VAL A 1 152 ? -20.281 3.093 2.267 1.00 92.00 152 VAL A CA 1
ATOM 1197 C C . VAL A 1 152 ? -20.832 2.166 1.178 1.00 92.00 152 VAL A C 1
ATOM 1199 O O . VAL A 1 152 ? -21.981 1.722 1.238 1.00 92.00 152 VAL A O 1
ATOM 1202 N N . ASP A 1 153 ? -20.033 1.844 0.161 1.00 92.25 153 ASP A N 1
ATOM 1203 C CA . ASP A 1 153 ? -20.527 1.157 -1.037 1.00 92.25 153 ASP A CA 1
ATOM 1204 C C . ASP A 1 153 ? -20.664 -0.356 -0.856 1.00 92.25 153 ASP A C 1
ATOM 1206 O O . ASP A 1 153 ? -21.394 -1.014 -1.615 1.00 92.25 153 ASP A O 1
ATOM 1210 N N . ALA A 1 154 ? -19.958 -0.930 0.123 1.00 94.62 154 ALA A N 1
ATOM 1211 C CA . ALA A 1 154 ? -19.946 -2.364 0.365 1.00 94.62 154 ALA A CA 1
ATOM 1212 C C . ALA A 1 154 ? -20.324 -2.737 1.797 1.00 94.62 154 ALA A C 1
ATOM 1214 O O . ALA A 1 154 ? -21.288 -3.483 1.977 1.00 94.62 154 ALA A O 1
ATOM 1215 N N . LEU A 1 155 ? -19.573 -2.278 2.797 1.00 95.31 155 LEU A N 1
ATOM 1216 C CA . LEU A 1 155 ? -19.697 -2.799 4.158 1.00 95.31 155 LEU A CA 1
ATOM 1217 C C . LEU A 1 155 ? -21.029 -2.423 4.801 1.00 95.31 155 LEU A C 1
ATOM 1219 O O . LEU A 1 155 ? -21.668 -3.299 5.379 1.00 95.31 155 LEU A O 1
ATOM 1223 N N . ASP A 1 156 ? -21.502 -1.191 4.620 1.00 93.44 156 ASP A N 1
ATOM 1224 C CA . ASP A 1 156 ? -22.810 -0.755 5.111 1.00 93.44 156 ASP A CA 1
ATOM 1225 C C . ASP A 1 156 ? -23.939 -1.606 4.529 1.00 93.44 156 ASP A C 1
ATOM 1227 O O . ASP A 1 156 ? -24.781 -2.107 5.269 1.00 93.44 156 ASP A O 1
ATOM 1231 N N . ARG A 1 157 ? -23.898 -1.891 3.224 1.00 92.81 157 ARG A N 1
ATOM 1232 C CA . ARG A 1 157 ? -24.905 -2.731 2.555 1.00 92.81 157 ARG A CA 1
ATOM 1233 C C . ARG A 1 157 ? -24.866 -4.181 3.024 1.00 92.81 157 ARG A C 1
ATOM 1235 O O . ARG A 1 157 ? -25.908 -4.808 3.184 1.00 92.81 157 ARG A O 1
ATOM 1242 N N . ILE A 1 158 ? -23.664 -4.733 3.203 1.00 94.81 158 ILE A N 1
ATOM 1243 C CA . ILE A 1 158 ? -23.489 -6.092 3.735 1.00 94.81 158 ILE A CA 1
ATOM 1244 C C . ILE A 1 158 ? -24.037 -6.155 5.154 1.00 94.81 158 ILE A C 1
ATOM 1246 O O . ILE A 1 158 ? -24.732 -7.108 5.498 1.00 94.81 158 ILE A O 1
ATOM 1250 N N . PHE A 1 159 ? -23.720 -5.149 5.963 1.00 93.81 159 PHE A N 1
ATOM 1251 C CA . PHE A 1 159 ? -24.178 -5.068 7.334 1.00 93.81 159 PHE A CA 1
ATOM 1252 C C . PHE A 1 159 ? -25.696 -4.938 7.405 1.00 93.81 159 PHE A C 1
ATOM 1254 O O . PHE A 1 159 ? -26.300 -5.637 8.203 1.00 93.81 159 PHE A O 1
ATOM 1261 N N . GLU A 1 160 ? -26.317 -4.095 6.582 1.00 90.56 160 GLU A N 1
ATOM 1262 C CA . GLU A 1 160 ? -27.776 -3.949 6.529 1.00 90.56 160 GLU A CA 1
ATOM 1263 C C . GLU A 1 160 ? -28.458 -5.273 6.187 1.00 90.56 160 GLU A C 1
ATOM 1265 O O . GLU A 1 160 ? -29.340 -5.706 6.919 1.00 90.56 160 GLU A O 1
ATOM 1270 N N . TRP A 1 161 ? -27.988 -5.978 5.153 1.00 92.12 161 TRP A N 1
ATOM 1271 C CA . TRP A 1 161 ? -28.527 -7.298 4.810 1.00 92.12 161 TRP A CA 1
ATOM 1272 C C . TRP A 1 161 ? -28.342 -8.317 5.928 1.00 92.12 161 TRP A C 1
ATOM 1274 O O . TRP A 1 161 ? -29.238 -9.108 6.206 1.00 92.12 161 TRP A O 1
ATOM 1284 N N . TRP A 1 162 ? -27.175 -8.316 6.569 1.00 93.12 162 TRP A N 1
ATOM 1285 C CA . TRP A 1 162 ? -26.934 -9.184 7.711 1.00 93.12 162 TRP A CA 1
ATOM 1286 C C . TRP A 1 162 ? -27.836 -8.826 8.896 1.00 93.12 162 TRP A C 1
ATOM 1288 O O . TRP A 1 162 ? -28.370 -9.729 9.533 1.00 93.12 162 TRP A O 1
ATOM 1298 N N . LEU A 1 163 ? -28.018 -7.535 9.185 1.00 91.12 163 LEU A N 1
ATOM 1299 C CA . LEU A 1 163 ? -28.833 -7.049 10.291 1.00 91.12 163 LEU A CA 1
ATOM 1300 C C . LEU A 1 163 ? -30.303 -7.410 10.073 1.00 91.12 163 LEU A C 1
ATOM 1302 O O . LEU A 1 163 ? -30.933 -7.903 11.004 1.00 91.12 163 LEU A O 1
ATOM 1306 N N . ASP A 1 164 ? -30.824 -7.224 8.859 1.00 88.69 164 ASP A N 1
ATOM 1307 C CA . ASP A 1 164 ? -32.192 -7.601 8.498 1.00 88.69 164 ASP A CA 1
ATOM 1308 C C . ASP A 1 164 ? -32.439 -9.087 8.796 1.00 88.69 164 ASP A C 1
ATOM 1310 O O . ASP A 1 164 ? -33.369 -9.433 9.524 1.00 88.69 164 ASP A O 1
ATOM 1314 N N . GLU A 1 165 ? -31.559 -9.971 8.320 1.00 90.62 165 GLU A N 1
ATOM 1315 C CA . GLU A 1 165 ? -31.641 -11.416 8.575 1.00 90.62 165 GLU A CA 1
ATOM 1316 C C . GLU A 1 165 ? -31.480 -11.761 10.065 1.00 90.62 165 GLU A C 1
ATOM 1318 O O . GLU A 1 165 ? -32.195 -12.608 10.603 1.00 90.62 165 GLU A O 1
ATOM 1323 N N . ALA A 1 166 ? -30.564 -11.087 10.759 1.00 90.81 166 ALA A N 1
ATOM 1324 C CA . ALA A 1 166 ? -30.309 -11.294 12.179 1.00 90.81 166 ALA A CA 1
ATOM 1325 C C . ALA A 1 166 ? -31.518 -10.911 13.050 1.00 90.81 166 ALA A C 1
ATOM 1327 O O . ALA A 1 166 ? -31.815 -11.606 14.022 1.00 90.81 166 ALA A O 1
ATOM 1328 N N . LEU A 1 167 ? -32.242 -9.848 12.686 1.00 87.56 167 LEU A N 1
ATOM 1329 C CA . LEU A 1 167 ? -33.460 -9.404 13.370 1.00 87.56 167 LEU A CA 1
ATOM 1330 C C . LEU A 1 167 ? -34.642 -10.363 13.160 1.00 87.56 167 LEU A C 1
ATOM 1332 O O . LEU A 1 167 ? -35.518 -10.445 14.023 1.00 87.56 167 LEU A O 1
ATOM 1336 N N . PHE A 1 168 ? -34.668 -11.124 12.061 1.00 87.69 168 PHE A N 1
ATOM 1337 C CA . PHE A 1 168 ? -35.694 -12.149 11.838 1.00 87.69 168 PHE A CA 1
ATOM 1338 C C . PHE A 1 168 ? -35.543 -13.375 12.740 1.00 87.69 168 PHE A C 1
ATOM 1340 O O . PHE A 1 168 ? -36.510 -14.123 12.897 1.00 87.69 168 PHE A O 1
ATOM 1347 N N . VAL A 1 169 ? -34.369 -13.599 13.338 1.00 90.44 169 VAL A N 1
ATOM 1348 C CA . VAL A 1 169 ? -34.118 -14.729 14.239 1.00 90.44 169 VAL A CA 1
ATOM 1349 C C . VAL A 1 169 ? -34.401 -14.305 15.687 1.00 90.44 169 VAL A C 1
ATOM 1351 O O . VAL A 1 169 ? -33.611 -13.564 16.279 1.00 90.44 169 VAL A O 1
ATOM 1354 N N . PRO A 1 170 ? -35.495 -14.785 16.315 1.00 86.88 170 PRO A N 1
ATOM 1355 C CA . PRO A 1 170 ? -35.848 -14.362 17.666 1.00 86.88 170 PRO A CA 1
ATOM 1356 C C . PRO A 1 170 ? -34.751 -14.722 18.673 1.00 86.88 170 PRO A C 1
ATOM 1358 O O . PRO A 1 170 ? -34.338 -15.877 18.764 1.00 86.88 170 PRO A O 1
ATOM 1361 N N . GLY A 1 171 ? -34.304 -13.734 19.451 1.00 87.00 171 GLY A N 1
ATOM 1362 C CA . GLY A 1 171 ? -33.278 -13.910 20.483 1.00 87.00 171 GLY A CA 1
ATOM 1363 C C . GLY A 1 171 ? -31.837 -13.992 19.969 1.00 87.00 171 GLY A C 1
ATOM 1364 O O . GLY A 1 171 ? -30.947 -14.287 20.761 1.00 87.00 171 GLY A O 1
ATOM 1365 N N . PHE A 1 172 ? -31.587 -13.750 18.677 1.00 89.25 172 PHE A N 1
ATOM 1366 C CA . PHE A 1 172 ? -30.224 -13.710 18.137 1.00 89.25 172 PHE A CA 1
ATOM 1367 C C . PHE A 1 172 ? -29.503 -12.393 18.458 1.00 89.25 172 PHE A C 1
ATOM 1369 O O . PHE A 1 172 ? -28.341 -12.410 18.860 1.00 89.25 172 PHE A O 1
ATOM 1376 N N . LEU A 1 173 ? -30.203 -11.263 18.327 1.00 85.88 173 LEU A N 1
ATOM 1377 C CA . LEU A 1 173 ? -29.732 -9.943 18.744 1.00 85.88 173 LEU A CA 1
ATOM 1378 C C . LEU A 1 173 ? -30.631 -9.404 19.857 1.00 85.88 173 LEU A C 1
ATOM 1380 O O . LEU A 1 173 ? -31.852 -9.389 19.715 1.00 85.88 173 LEU A O 1
ATOM 1384 N N . ASP A 1 174 ? -30.019 -8.923 20.937 1.00 83.12 174 ASP A N 1
ATOM 1385 C CA . ASP A 1 174 ? -30.705 -8.196 22.012 1.00 83.12 174 ASP A CA 1
ATOM 1386 C C . ASP A 1 174 ? -30.585 -6.687 21.763 1.00 83.12 174 ASP A C 1
ATOM 1388 O O . ASP A 1 174 ? -29.945 -5.945 22.510 1.00 83.12 174 ASP A O 1
ATOM 1392 N N . LEU A 1 175 ? -31.103 -6.247 20.614 1.00 79.12 175 LEU A N 1
ATOM 1393 C CA . LEU A 1 175 ? -31.102 -4.840 20.232 1.00 79.12 175 LEU A CA 1
ATOM 1394 C C . LEU A 1 175 ? -32.492 -4.235 20.448 1.00 79.12 175 LEU A C 1
ATOM 1396 O O . LEU A 1 175 ? -33.500 -4.864 20.111 1.00 79.12 175 LEU A O 1
ATOM 1400 N N . PRO A 1 176 ? -32.578 -2.998 20.965 1.00 75.75 176 PRO A N 1
ATOM 1401 C CA . PRO A 1 176 ? -33.831 -2.258 20.954 1.00 75.75 176 PRO A CA 1
ATOM 1402 C C . PRO A 1 176 ? -34.309 -2.063 19.510 1.00 75.75 176 PRO A C 1
ATOM 1404 O O . PRO A 1 176 ? -33.500 -1.914 18.594 1.00 75.75 176 PRO A O 1
ATOM 1407 N N . GLN A 1 177 ? -35.629 -2.022 19.306 1.00 72.12 177 GLN A N 1
ATOM 1408 C CA . GLN A 1 177 ? -36.200 -1.706 17.999 1.00 72.12 177 GLN A CA 1
ATOM 1409 C C . GLN A 1 177 ? -35.764 -0.288 17.595 1.00 72.12 177 GLN A C 1
ATOM 1411 O O . GLN A 1 177 ? -36.195 0.698 18.196 1.00 72.12 177 GLN A O 1
ATOM 1416 N N . MET A 1 178 ? -34.874 -0.198 16.609 1.00 73.12 178 MET A N 1
ATOM 1417 C CA . MET A 1 178 ? -34.301 1.046 16.100 1.00 73.12 178 MET A CA 1
ATOM 1418 C C . MET A 1 178 ? -34.333 1.026 14.574 1.00 73.12 178 MET A C 1
ATOM 1420 O O . MET A 1 178 ? -33.991 0.015 13.968 1.00 73.12 178 MET A O 1
ATOM 1424 N N . ASP A 1 179 ? -34.693 2.155 13.962 1.00 74.31 179 ASP A N 1
ATOM 1425 C CA . ASP A 1 179 ? -34.688 2.310 12.498 1.00 74.31 179 ASP A CA 1
ATOM 1426 C C . ASP A 1 179 ? -33.262 2.364 11.923 1.00 74.31 179 ASP A C 1
ATOM 1428 O O . ASP A 1 179 ? -33.044 2.145 10.735 1.00 74.31 179 ASP A O 1
ATOM 1432 N N . TYR A 1 180 ? -32.278 2.678 12.771 1.00 80.69 180 TYR A N 1
ATOM 1433 C CA . TYR A 1 180 ? -30.872 2.758 12.410 1.00 80.69 180 TYR A CA 1
ATOM 1434 C C . TYR A 1 180 ? -29.995 2.366 13.597 1.00 80.69 180 TYR A C 1
ATOM 1436 O O . TYR A 1 180 ? -30.156 2.887 14.701 1.00 80.69 180 TYR A O 1
ATOM 1444 N N . VAL A 1 181 ? -29.032 1.481 13.348 1.00 85.81 181 VAL A N 1
ATOM 1445 C CA . VAL A 1 181 ? -27.989 1.115 14.310 1.00 85.81 181 VAL A CA 1
ATOM 1446 C C . VAL A 1 181 ? -26.743 1.936 13.979 1.00 85.81 181 VAL A C 1
ATOM 1448 O O . VAL A 1 181 ? -26.164 1.697 12.919 1.00 85.81 181 VAL A O 1
ATOM 1451 N N . PRO A 1 182 ? -26.301 2.879 14.832 1.00 86.06 182 PRO A N 1
ATOM 1452 C CA . PRO A 1 182 ? -25.044 3.587 14.620 1.00 86.06 182 PRO A CA 1
ATOM 1453 C C . PRO A 1 182 ? -23.879 2.606 14.512 1.00 86.06 182 PRO A C 1
ATOM 1455 O O . PRO A 1 182 ? -23.722 1.727 15.358 1.00 86.06 182 PRO A O 1
ATOM 1458 N N . ARG A 1 183 ? -23.060 2.756 13.472 1.00 87.31 183 ARG A N 1
ATOM 1459 C CA . ARG A 1 183 ? -21.880 1.921 13.239 1.00 87.31 183 ARG A CA 1
ATOM 1460 C C . ARG A 1 183 ? -20.693 2.761 12.806 1.00 87.31 183 ARG A C 1
ATOM 1462 O O . ARG A 1 183 ? -20.857 3.837 12.236 1.00 87.31 183 ARG A O 1
ATOM 1469 N N . VAL A 1 184 ? -19.506 2.244 13.092 1.00 88.12 184 VAL A N 1
ATOM 1470 C CA . VAL A 1 184 ? -18.230 2.787 12.631 1.00 88.12 184 VAL A CA 1
ATOM 1471 C C . VAL A 1 184 ? -17.357 1.609 12.235 1.00 88.12 184 VAL A C 1
ATOM 1473 O O . VAL A 1 184 ? -17.134 0.704 13.041 1.00 88.12 184 VAL A O 1
ATOM 1476 N N . TRP A 1 185 ? -16.854 1.627 11.006 1.00 91.19 185 TRP A N 1
ATOM 1477 C CA . TRP A 1 185 ? -15.876 0.654 10.543 1.00 91.19 185 TRP A CA 1
ATOM 1478 C C . TRP A 1 185 ? -14.485 1.060 11.016 1.00 91.19 185 TRP A C 1
ATOM 1480 O O . TRP A 1 185 ? -14.088 2.225 10.939 1.00 91.19 185 TRP A O 1
ATOM 1490 N N . THR A 1 186 ? -13.734 0.100 11.549 1.00 90.31 186 THR A N 1
ATOM 1491 C CA . THR A 1 186 ? -12.359 0.332 11.986 1.00 90.31 186 THR A CA 1
ATOM 1492 C C . THR A 1 186 ? -11.397 -0.518 11.181 1.00 90.31 186 THR A C 1
ATOM 1494 O O . THR A 1 186 ? -11.512 -1.740 11.071 1.00 90.31 186 THR A O 1
ATOM 1497 N N . TRP A 1 187 ? -10.391 0.152 10.633 1.00 89.88 187 TRP A N 1
ATOM 1498 C CA . TRP A 1 187 ? -9.362 -0.477 9.826 1.00 89.88 187 TRP A CA 1
ATOM 1499 C C . TRP A 1 187 ? -8.055 -0.587 10.615 1.00 89.88 187 TRP A C 1
ATOM 1501 O O . TRP A 1 187 ? -7.747 0.299 11.419 1.00 89.88 187 TRP A O 1
ATOM 1511 N N . PRO A 1 188 ? -7.245 -1.641 10.393 1.00 87.12 188 PRO A N 1
ATOM 1512 C CA . PRO A 1 188 ? -5.975 -1.776 11.085 1.00 87.12 188 PRO A CA 1
ATOM 1513 C C . PRO A 1 188 ? -5.065 -0.589 10.762 1.00 87.12 188 PRO A C 1
ATOM 1515 O O . PRO A 1 188 ? -4.829 -0.261 9.589 1.00 87.12 188 PRO A O 1
ATOM 1518 N N . LYS A 1 189 ? -4.522 0.029 11.813 1.00 84.38 189 LYS A N 1
ATOM 1519 C CA . LYS A 1 189 ? -3.524 1.089 11.677 1.00 84.38 189 LYS A CA 1
ATOM 1520 C C . LYS A 1 189 ? -2.218 0.532 11.101 1.00 84.38 189 LYS A C 1
ATOM 1522 O O . LYS A 1 189 ? -1.815 -0.583 11.451 1.00 84.38 189 LYS A O 1
ATOM 1527 N N . PRO A 1 190 ? -1.516 1.299 10.249 1.00 84.62 190 PRO A N 1
A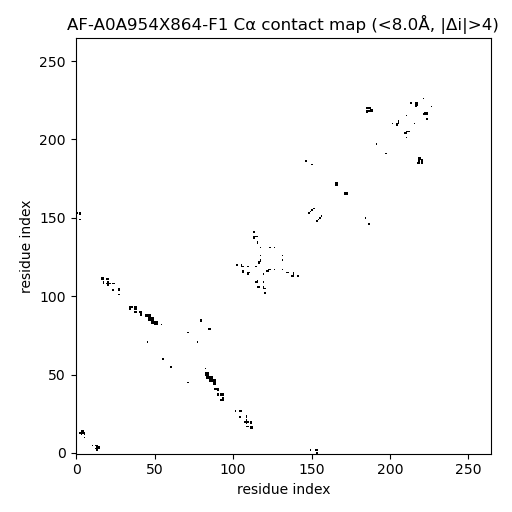TOM 1528 C CA . PRO A 1 190 ? -0.192 0.910 9.796 1.00 84.62 190 PRO A CA 1
ATOM 1529 C C . PRO A 1 190 ? 0.761 0.784 10.988 1.00 84.62 190 PRO A C 1
ATOM 1531 O O . PRO A 1 190 ? 0.667 1.520 11.973 1.00 84.62 190 PRO A O 1
ATOM 1534 N N . LYS A 1 191 ? 1.697 -0.165 10.898 1.00 83.94 191 LYS A N 1
ATOM 1535 C CA . LYS A 1 191 ? 2.688 -0.376 11.956 1.00 83.94 191 LYS A CA 1
ATOM 1536 C C . LYS A 1 191 ? 3.548 0.872 12.110 1.00 83.94 191 LYS A C 1
ATOM 1538 O O . LYS A 1 191 ? 4.145 1.343 11.144 1.00 83.94 191 LYS A O 1
ATOM 1543 N N . SER A 1 192 ? 3.643 1.362 13.340 1.00 83.62 192 SER A N 1
ATOM 1544 C CA . SER A 1 192 ? 4.509 2.490 13.651 1.00 83.62 192 SER A CA 1
ATOM 1545 C C . SER A 1 192 ? 5.981 2.111 13.512 1.00 83.62 192 SER A C 1
ATOM 1547 O O . SER A 1 192 ? 6.423 1.073 14.007 1.00 83.62 192 SER A O 1
ATOM 1549 N N . VAL A 1 193 ? 6.755 3.000 12.892 1.00 83.94 193 VAL A N 1
ATOM 1550 C CA . VAL A 1 193 ? 8.219 2.908 12.845 1.00 83.94 193 VAL A CA 1
ATOM 1551 C C . VAL A 1 193 ? 8.841 3.307 14.194 1.00 83.94 193 VAL A C 1
ATOM 1553 O O . VAL A 1 193 ? 9.934 2.858 14.530 1.00 83.94 193 VAL A O 1
ATOM 1556 N N . GLN A 1 194 ? 8.151 4.130 14.994 1.00 87.06 194 GLN A N 1
ATOM 1557 C CA . GLN A 1 194 ? 8.610 4.611 16.304 1.00 87.06 194 GLN A CA 1
ATOM 1558 C C . GLN A 1 194 ? 7.537 4.382 17.382 1.00 87.06 194 GLN A C 1
ATOM 1560 O O . GLN A 1 194 ? 6.962 5.338 17.911 1.00 87.06 194 G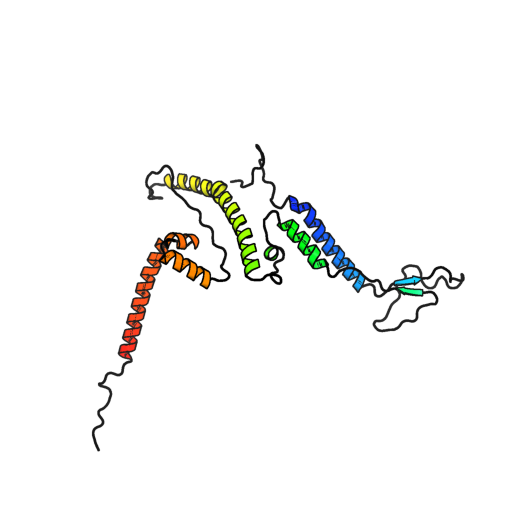LN A O 1
ATOM 1565 N N . PRO A 1 195 ? 7.301 3.117 17.778 1.00 88.44 195 PRO A N 1
ATOM 1566 C CA . PRO A 1 195 ? 6.178 2.749 18.640 1.00 88.44 195 PRO A CA 1
ATOM 1567 C C . PRO A 1 195 ? 6.201 3.451 20.001 1.00 88.44 195 PRO A C 1
ATOM 1569 O O . PRO A 1 195 ? 5.152 3.768 20.549 1.00 88.44 195 PRO A O 1
ATOM 1572 N N . LEU A 1 196 ? 7.387 3.741 20.547 1.00 92.62 196 LEU A N 1
ATOM 1573 C CA . LEU A 1 196 ? 7.503 4.426 21.835 1.00 92.62 196 LEU A CA 1
ATOM 1574 C C . LEU A 1 196 ? 7.045 5.892 21.773 1.00 92.62 196 LEU A C 1
ATOM 1576 O O . LEU A 1 196 ? 6.473 6.384 22.742 1.00 92.62 196 LEU A O 1
ATOM 1580 N N . GLN A 1 197 ? 7.320 6.602 20.675 1.00 90.69 197 GLN A N 1
ATOM 1581 C CA . GLN A 1 197 ? 6.897 8.000 20.540 1.00 90.69 197 GLN A CA 1
ATOM 1582 C C . GLN A 1 197 ? 5.384 8.086 20.357 1.00 90.69 197 GLN A C 1
ATOM 1584 O O . GLN A 1 197 ? 4.734 8.871 21.044 1.00 90.69 197 GLN A O 1
ATOM 1589 N N . ASP A 1 198 ? 4.828 7.215 19.518 1.00 88.69 198 ASP A N 1
ATOM 1590 C CA . ASP A 1 198 ? 3.387 7.154 19.281 1.00 88.69 198 ASP A CA 1
ATOM 1591 C C . ASP A 1 198 ? 2.626 6.721 20.541 1.00 88.69 198 ASP A C 1
ATOM 1593 O O . ASP A 1 198 ? 1.582 7.293 20.859 1.00 88.69 198 ASP A O 1
ATOM 1597 N N . ALA A 1 199 ? 3.176 5.781 21.320 1.00 91.12 199 ALA A N 1
ATOM 1598 C CA . ALA A 1 199 ? 2.615 5.396 22.613 1.00 91.12 199 ALA A CA 1
ATOM 1599 C C . ALA A 1 199 ? 2.601 6.573 23.598 1.00 91.12 199 ALA A C 1
ATOM 1601 O O . ALA A 1 199 ? 1.570 6.840 24.202 1.00 91.12 199 ALA A O 1
ATOM 1602 N N . LYS A 1 200 ? 3.704 7.326 23.718 1.00 94.81 200 LYS A N 1
ATOM 1603 C CA . LYS A 1 200 ? 3.762 8.517 24.586 1.00 94.81 200 LYS A CA 1
ATOM 1604 C C . LYS A 1 200 ? 2.759 9.589 24.168 1.00 94.81 200 LYS A C 1
ATOM 1606 O O . LYS A 1 200 ? 2.092 10.154 25.028 1.00 94.81 200 LYS A O 1
ATOM 1611 N N . ALA A 1 201 ? 2.644 9.854 22.866 1.00 92.56 201 ALA A N 1
ATOM 1612 C CA . ALA A 1 201 ? 1.659 10.794 22.341 1.00 92.56 201 ALA A CA 1
ATOM 1613 C C . ALA A 1 201 ? 0.230 10.339 22.671 1.00 92.56 201 ALA A C 1
ATOM 1615 O O . ALA A 1 201 ? -0.579 11.135 23.136 1.00 92.56 201 ALA A O 1
ATOM 1616 N N . THR A 1 202 ? -0.052 9.046 22.506 1.00 92.56 202 THR A N 1
ATOM 1617 C CA . THR A 1 202 ? -1.354 8.453 22.834 1.00 92.56 202 THR A CA 1
ATOM 1618 C C . THR A 1 202 ? -1.663 8.564 24.325 1.00 92.56 202 THR A C 1
ATOM 1620 O O . THR A 1 202 ? -2.738 9.029 24.688 1.00 92.56 202 THR A O 1
ATOM 1623 N N . THR A 1 203 ? -0.724 8.191 25.198 1.00 94.44 203 THR A N 1
ATOM 1624 C CA . THR A 1 203 ? -0.883 8.319 26.653 1.00 94.44 203 THR A CA 1
ATOM 1625 C C . THR A 1 203 ? -1.176 9.761 27.043 1.00 94.44 203 THR A C 1
ATOM 1627 O O . THR A 1 203 ? -2.113 10.002 27.792 1.00 94.44 203 THR A O 1
ATOM 1630 N N . HIS A 1 204 ? -0.459 10.726 26.467 1.00 96.19 204 HIS A N 1
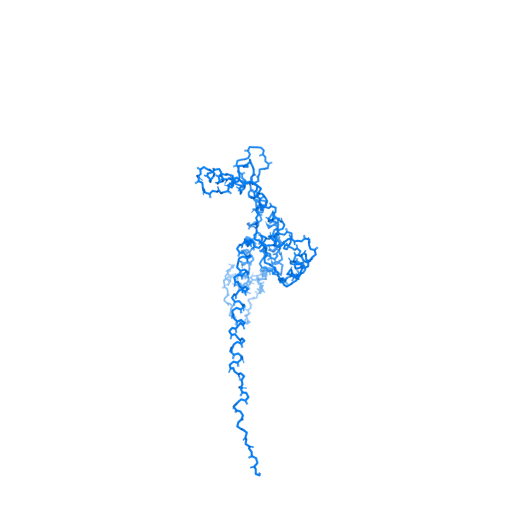ATOM 1631 C CA . HIS A 1 204 ? -0.700 12.139 26.742 1.00 96.19 204 HIS A CA 1
ATOM 1632 C C . HIS A 1 204 ? -2.094 12.610 26.292 1.00 96.19 204 HIS A C 1
ATOM 1634 O O . HIS A 1 204 ? -2.736 13.399 26.984 1.00 96.19 204 HIS A O 1
ATOM 1640 N N . LEU A 1 205 ? -2.598 12.117 25.156 1.00 94.50 205 LEU A N 1
ATOM 1641 C CA . LEU A 1 205 ? -3.955 12.418 24.684 1.00 94.50 205 LEU A CA 1
ATOM 1642 C C . LEU A 1 205 ? -5.037 11.825 25.596 1.00 94.50 205 LEU A C 1
ATOM 1644 O O . LEU A 1 205 ? -6.048 12.479 25.842 1.00 94.50 205 LEU A O 1
ATOM 1648 N N . ILE A 1 206 ? -4.812 10.620 26.120 1.00 94.81 206 ILE A N 1
ATOM 1649 C CA . ILE A 1 206 ? -5.729 9.975 27.068 1.00 94.81 206 ILE A CA 1
ATOM 1650 C C . ILE A 1 206 ? -5.710 10.715 28.410 1.00 94.81 206 ILE A C 1
ATOM 1652 O O . ILE A 1 206 ? -6.758 11.087 28.927 1.00 94.81 206 ILE A O 1
ATOM 1656 N N . GLU A 1 207 ? -4.524 11.013 28.942 1.00 94.75 207 GLU A N 1
ATOM 1657 C CA . GLU A 1 207 ? -4.358 11.746 30.205 1.00 94.75 207 GLU A CA 1
ATOM 1658 C C . GLU A 1 207 ? -4.923 13.172 30.144 1.00 94.75 207 GLU A C 1
ATOM 1660 O O . GLU A 1 207 ? -5.440 13.675 31.139 1.00 94.75 207 GLU A O 1
ATOM 1665 N N . SER A 1 208 ? -4.850 13.826 28.981 1.00 95.38 208 SER A N 1
ATOM 1666 C CA . SER A 1 208 ? -5.445 15.153 28.760 1.00 95.38 208 SER A CA 1
ATOM 1667 C C . SER A 1 208 ? -6.958 15.122 28.513 1.00 95.38 208 SER A C 1
ATOM 1669 O O . SER A 1 208 ? -7.573 16.183 28.425 1.00 95.38 208 SER A O 1
ATOM 1671 N N . GLY A 1 209 ? -7.569 13.937 28.407 1.00 93.00 209 GLY A N 1
ATOM 1672 C CA . GLY A 1 209 ? -9.000 13.767 28.142 1.00 93.00 209 GLY A CA 1
ATOM 1673 C C . GLY A 1 209 ? -9.419 14.065 26.698 1.00 93.00 209 GLY A C 1
ATOM 1674 O O . GLY A 1 209 ? -10.611 14.167 26.422 1.00 93.00 209 GLY A O 1
ATOM 1675 N N . LEU A 1 210 ? -8.464 14.211 25.774 1.00 94.38 210 LEU A N 1
ATOM 1676 C CA . LEU A 1 210 ? -8.727 14.457 24.350 1.00 94.38 210 LEU A CA 1
ATOM 1677 C C . LEU A 1 210 ? -8.981 13.167 23.558 1.00 94.38 210 LEU A C 1
ATOM 1679 O O . LEU A 1 210 ? -9.509 13.225 22.449 1.00 94.38 210 LEU A O 1
ATOM 1683 N N . LEU A 1 211 ? -8.595 12.012 24.104 1.00 93.19 211 LEU A N 1
ATOM 1684 C CA . LEU A 1 211 ? -8.810 10.697 23.508 1.00 93.19 211 LEU A CA 1
ATOM 1685 C C . LEU A 1 211 ? -9.382 9.737 24.552 1.00 93.19 211 LEU A C 1
ATOM 1687 O O . LEU A 1 211 ? -8.807 9.570 25.623 1.00 93.19 211 LEU A O 1
ATOM 1691 N N . LEU A 1 212 ? -10.488 9.074 24.220 1.00 92.56 212 LEU A N 1
ATOM 1692 C CA . LEU A 1 212 ? -11.045 8.014 25.057 1.00 92.56 212 LEU A CA 1
ATOM 1693 C C . LEU A 1 212 ? -10.261 6.710 24.870 1.00 92.56 212 LEU A C 1
ATOM 1695 O O . LEU A 1 212 ? -9.828 6.382 23.760 1.00 92.56 212 LEU A O 1
ATOM 1699 N N . GLU A 1 213 ? -10.119 5.940 25.950 1.00 92.62 213 GLU A N 1
ATOM 1700 C CA . GLU A 1 213 ? -9.476 4.620 25.915 1.00 92.62 213 GLU A CA 1
ATOM 1701 C C . GLU A 1 213 ? -10.199 3.664 24.958 1.00 92.62 213 GLU A C 1
ATOM 1703 O O . GLU A 1 213 ? -9.549 2.989 24.162 1.00 92.62 213 GLU A O 1
ATOM 1708 N N . GLU A 1 214 ? -11.534 3.664 24.962 1.00 91.00 214 GLU A N 1
ATOM 1709 C CA . GLU A 1 214 ? -12.358 2.839 24.069 1.00 91.00 214 GLU A CA 1
ATOM 1710 C C . GLU A 1 214 ? -12.082 3.147 22.594 1.00 91.00 214 GLU A C 1
ATOM 1712 O O . GLU A 1 214 ? -11.808 2.244 21.805 1.00 91.00 214 GLU A O 1
ATOM 1717 N N . THR A 1 215 ? -12.050 4.432 22.217 1.00 89.38 215 THR A N 1
ATOM 1718 C CA . THR A 1 215 ? -11.701 4.854 20.851 1.00 89.38 215 THR A CA 1
ATOM 1719 C C . THR A 1 215 ? -10.305 4.370 20.459 1.00 89.38 215 THR A C 1
ATOM 1721 O O . THR A 1 215 ? -10.083 3.935 19.325 1.00 89.38 215 THR A O 1
ATOM 1724 N N . TYR A 1 216 ? -9.348 4.414 21.390 1.00 90.44 216 TYR A N 1
ATOM 1725 C CA . TYR A 1 216 ? -8.014 3.881 21.145 1.00 90.44 216 TYR A CA 1
ATOM 1726 C C . TYR A 1 216 ? -8.034 2.360 20.928 1.00 90.44 216 TYR A C 1
ATOM 1728 O O . TYR A 1 216 ? -7.449 1.897 19.947 1.00 90.44 216 TYR A O 1
ATOM 1736 N N . LEU A 1 217 ? -8.724 1.595 21.777 1.00 91.56 217 LEU A N 1
ATOM 1737 C CA . LEU A 1 217 ? -8.829 0.133 21.678 1.00 91.56 217 LEU A CA 1
ATOM 1738 C C . LEU A 1 217 ? -9.505 -0.308 20.375 1.00 91.56 217 LEU A C 1
ATOM 1740 O O . LEU A 1 217 ? -8.944 -1.136 19.654 1.00 91.56 217 LEU A O 1
ATOM 1744 N N . HIS A 1 218 ? -10.611 0.333 19.992 1.00 89.38 218 HIS A N 1
ATOM 1745 C CA . HIS A 1 218 ? -11.264 0.097 18.703 1.00 89.38 218 HIS A CA 1
ATOM 1746 C C . HIS A 1 218 ? -10.319 0.343 17.523 1.00 89.38 218 HIS A C 1
ATOM 1748 O O . HIS A 1 218 ? -10.287 -0.439 16.574 1.00 89.38 218 HIS A O 1
ATOM 1754 N N . SER A 1 219 ? -9.485 1.386 17.600 1.00 86.44 219 SER A N 1
ATOM 1755 C CA . SER A 1 219 ? -8.479 1.673 16.570 1.00 86.44 219 SER A CA 1
ATOM 1756 C C . SER A 1 219 ? -7.348 0.636 16.492 1.00 86.44 219 SER A C 1
ATOM 1758 O O . SER A 1 219 ? -6.634 0.577 15.492 1.00 86.44 219 SER A O 1
ATOM 1760 N N . GLN A 1 220 ? -7.175 -0.168 17.544 1.00 89.31 220 GLN A N 1
ATOM 1761 C CA . GLN A 1 220 ? -6.264 -1.314 17.600 1.00 89.31 220 GLN A CA 1
ATOM 1762 C C . GLN A 1 220 ? -6.978 -2.640 17.300 1.00 89.31 220 GLN A C 1
ATOM 1764 O O . GLN A 1 220 ? -6.360 -3.695 17.425 1.00 89.31 220 GLN A O 1
ATOM 1769 N N . GLN A 1 221 ? -8.256 -2.596 16.902 1.00 89.94 221 GLN A N 1
ATOM 1770 C CA . GLN A 1 221 ? -9.101 -3.771 16.669 1.00 89.94 221 GLN A CA 1
ATOM 1771 C C . GLN A 1 221 ? -9.230 -4.671 17.905 1.00 89.94 221 GLN A C 1
ATOM 1773 O O . GLN A 1 221 ? -9.335 -5.892 17.800 1.00 89.94 221 GLN A O 1
ATOM 1778 N N . VAL A 1 222 ? -9.198 -4.054 19.085 1.00 91.38 222 VAL A N 1
ATOM 1779 C CA . VAL A 1 222 ? -9.420 -4.719 20.363 1.00 91.38 222 VAL A CA 1
ATOM 1780 C C . VAL A 1 222 ? -10.790 -4.303 20.867 1.00 91.38 222 VAL A C 1
ATOM 1782 O O . VAL A 1 222 ? -11.091 -3.113 20.950 1.00 9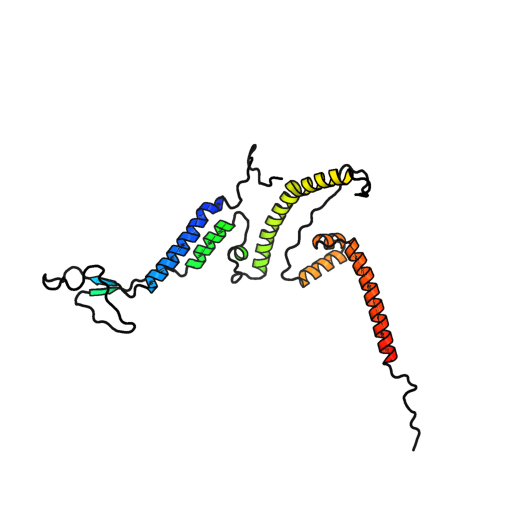1.38 222 VAL A O 1
ATOM 1785 N N . ASP A 1 223 ? -11.609 -5.292 21.199 1.00 90.69 223 ASP A N 1
ATOM 1786 C CA . ASP A 1 223 ? -12.889 -5.052 21.842 1.00 90.69 223 ASP A CA 1
ATOM 1787 C C . ASP A 1 223 ? -12.671 -4.544 23.291 1.00 90.69 223 ASP A C 1
ATOM 1789 O O . ASP A 1 223 ? -11.934 -5.181 24.057 1.00 90.69 223 ASP A O 1
ATOM 1793 N N . PRO A 1 224 ? -13.239 -3.384 23.677 1.00 91.75 224 PRO A N 1
ATOM 1794 C CA . PRO A 1 224 ? -13.024 -2.810 25.002 1.00 91.75 224 PRO A CA 1
ATOM 1795 C C . PRO A 1 224 ? -13.484 -3.711 26.149 1.00 91.75 224 PRO A C 1
ATOM 1797 O O . PRO A 1 224 ? -12.761 -3.850 27.138 1.00 91.75 224 PRO A O 1
ATOM 1800 N N . ASP A 1 225 ? -14.634 -4.370 26.013 1.00 91.44 225 ASP A N 1
ATOM 1801 C CA . ASP A 1 225 ? -15.217 -5.178 27.087 1.00 91.44 225 ASP A CA 1
ATOM 1802 C C . ASP A 1 225 ? -14.331 -6.382 27.415 1.00 91.44 225 ASP A C 1
ATOM 1804 O O . ASP A 1 225 ? -13.969 -6.622 28.575 1.00 91.44 225 ASP A O 1
ATOM 1808 N N . THR A 1 226 ? -13.887 -7.101 26.384 1.00 92.38 226 THR A N 1
ATOM 1809 C CA . THR A 1 226 ? -12.920 -8.193 26.542 1.00 92.38 226 THR A CA 1
ATOM 1810 C C . THR A 1 226 ? -11.576 -7.702 27.073 1.00 92.38 226 THR A C 1
ATOM 1812 O O . THR A 1 226 ? -10.965 -8.384 27.902 1.00 92.38 226 THR A O 1
ATOM 1815 N N . PHE A 1 227 ? -11.112 -6.515 26.669 1.00 93.38 227 PHE A N 1
ATOM 1816 C CA . PHE A 1 227 ? -9.880 -5.926 27.194 1.00 93.38 227 PHE A CA 1
ATOM 1817 C C . PHE A 1 227 ? -9.970 -5.640 28.696 1.00 93.38 227 PHE A C 1
ATOM 1819 O O . PHE A 1 227 ? -9.065 -6.021 29.447 1.00 93.38 227 PHE A O 1
ATOM 1826 N N . TYR A 1 228 ? -11.049 -5.004 29.157 1.00 93.19 228 TYR A N 1
ATOM 1827 C CA . TYR A 1 228 ? -11.235 -4.689 30.573 1.00 93.19 228 TYR A CA 1
ATOM 1828 C C . TYR A 1 228 ? -11.429 -5.953 31.418 1.00 93.19 228 TYR A C 1
ATOM 1830 O O . TYR A 1 228 ? -10.818 -6.064 32.486 1.00 93.19 228 TYR A O 1
ATOM 1838 N N . ALA A 1 229 ? -12.171 -6.946 30.919 1.00 92.69 229 ALA A N 1
ATOM 1839 C CA . ALA A 1 229 ? -12.297 -8.251 31.570 1.00 92.69 229 ALA A CA 1
ATOM 1840 C C . ALA A 1 229 ? -10.931 -8.948 31.716 1.00 92.69 229 ALA A C 1
ATOM 1842 O O . ALA A 1 229 ? -10.549 -9.367 32.812 1.00 92.69 229 ALA A O 1
ATOM 1843 N N . ALA A 1 230 ? -10.138 -8.993 30.640 1.00 93.19 230 ALA A N 1
ATOM 1844 C CA . ALA A 1 230 ? -8.795 -9.570 30.661 1.00 93.19 230 ALA A CA 1
ATOM 1845 C C . ALA A 1 230 ? -7.840 -8.797 31.586 1.00 93.19 230 ALA A C 1
ATOM 1847 O O . ALA A 1 230 ? -6.985 -9.390 32.248 1.00 93.19 230 ALA A O 1
ATOM 1848 N N . ARG A 1 231 ? -7.973 -7.468 31.668 1.00 92.56 231 ARG A N 1
ATOM 1849 C CA . ARG A 1 231 ? -7.202 -6.619 32.591 1.00 92.56 231 ARG A CA 1
ATOM 1850 C C . ARG A 1 231 ? -7.536 -6.906 34.051 1.00 92.56 231 ARG A C 1
ATOM 1852 O O . ARG A 1 231 ? -6.604 -6.975 34.857 1.00 92.56 231 ARG A O 1
ATOM 1859 N N . ALA A 1 232 ? -8.812 -7.093 34.383 1.00 92.62 232 ALA A N 1
ATOM 1860 C CA . ALA A 1 232 ? -9.249 -7.469 35.726 1.00 92.62 232 ALA A CA 1
ATOM 1861 C C . ALA A 1 232 ? -8.671 -8.835 36.124 1.00 92.62 232 ALA A C 1
ATOM 1863 O O . ALA A 1 232 ? -7.985 -8.945 37.142 1.00 92.62 232 ALA A O 1
ATOM 1864 N N . GLU A 1 233 ? -8.815 -9.841 35.258 1.00 92.88 233 GLU A N 1
ATOM 1865 C CA . GLU A 1 233 ? -8.249 -11.173 35.484 1.00 92.88 233 GLU A CA 1
ATOM 1866 C C . GLU A 1 233 ? -6.715 -11.130 35.622 1.00 92.88 233 GLU A C 1
ATOM 1868 O O . GLU A 1 233 ? -6.117 -11.765 36.497 1.00 92.88 233 GLU A O 1
ATOM 1873 N N . GLN A 1 234 ? -6.039 -10.337 34.786 1.00 92.19 234 GLN A N 1
ATOM 1874 C CA . GLN A 1 234 ? -4.593 -10.153 34.869 1.00 92.19 234 GLN A CA 1
ATOM 1875 C C . GLN A 1 234 ? -4.172 -9.528 36.207 1.00 92.19 234 GLN A C 1
ATOM 1877 O O . GLN A 1 234 ? -3.131 -9.911 36.753 1.00 92.19 234 GLN A O 1
ATOM 1882 N N . ALA A 1 235 ? -4.940 -8.574 36.736 1.00 91.69 235 ALA A N 1
ATOM 1883 C CA . ALA A 1 235 ? -4.670 -7.959 38.031 1.00 91.69 235 ALA A CA 1
ATOM 1884 C C . ALA A 1 235 ? -4.794 -8.981 39.170 1.00 91.69 235 ALA A C 1
ATOM 1886 O O . ALA A 1 235 ? -3.900 -9.056 40.016 1.00 91.69 235 ALA A O 1
ATOM 1887 N N . GLU A 1 236 ? -5.825 -9.828 39.143 1.00 92.62 236 GLU A N 1
ATOM 1888 C CA . GLU A 1 236 ? -6.011 -10.913 40.113 1.00 92.62 236 GLU A CA 1
ATOM 1889 C C . GLU A 1 236 ? -4.867 -11.930 40.064 1.00 92.62 236 GLU A C 1
ATOM 1891 O O . GLU A 1 236 ? -4.256 -12.234 41.093 1.00 92.62 236 GLU A O 1
ATOM 1896 N N . ARG A 1 237 ? -4.498 -12.398 38.864 1.00 91.00 237 ARG A N 1
ATOM 1897 C CA . ARG A 1 237 ? -3.373 -13.328 38.665 1.00 91.00 237 ARG A CA 1
ATOM 1898 C C . ARG A 1 237 ? -2.054 -12.733 39.163 1.00 91.00 237 ARG A C 1
ATOM 1900 O O . ARG A 1 237 ? -1.273 -13.419 39.821 1.00 91.00 237 ARG A O 1
ATOM 1907 N N . ARG A 1 238 ? -1.795 -11.447 38.896 1.00 90.81 238 ARG A N 1
ATOM 1908 C CA . ARG A 1 238 ? -0.595 -10.747 39.395 1.00 90.81 238 ARG A CA 1
ATOM 1909 C C . ARG A 1 238 ? -0.605 -10.598 40.913 1.00 90.81 238 ARG A C 1
ATOM 1911 O O . ARG A 1 238 ? 0.438 -10.797 41.532 1.00 90.81 238 ARG A O 1
ATOM 1918 N N . ALA A 1 239 ? -1.754 -10.296 41.514 1.00 91.00 239 ALA A N 1
ATOM 1919 C CA . ALA A 1 239 ? -1.894 -10.228 42.965 1.00 91.00 239 ALA A CA 1
ATOM 1920 C C . ALA A 1 239 ? -1.654 -11.600 43.617 1.00 91.00 239 ALA A C 1
ATOM 1922 O O . ALA A 1 239 ? -0.946 -11.682 44.619 1.00 91.00 239 ALA A O 1
ATOM 1923 N N . ALA A 1 240 ? -2.168 -12.683 43.026 1.00 88.50 240 ALA A N 1
ATOM 1924 C CA . ALA A 1 240 ? -1.914 -14.047 43.487 1.00 88.50 240 ALA A CA 1
ATOM 1925 C C . ALA A 1 240 ? -0.421 -14.409 43.416 1.00 88.50 240 ALA A C 1
ATOM 1927 O O . ALA A 1 240 ? 0.144 -14.890 44.397 1.00 88.50 240 ALA A O 1
ATOM 1928 N N . LEU A 1 241 ? 0.250 -14.097 42.301 1.00 89.25 241 LEU A N 1
ATOM 1929 C CA . LEU A 1 241 ? 1.695 -14.305 42.155 1.00 89.25 241 LEU A CA 1
ATOM 1930 C C . LEU A 1 241 ? 2.510 -13.496 43.171 1.00 89.25 241 LEU A C 1
ATOM 1932 O O . LEU A 1 241 ? 3.486 -14.006 43.716 1.00 89.25 241 LEU A O 1
ATOM 1936 N N . GLN A 1 242 ? 2.112 -12.255 43.458 1.00 88.12 242 GLN A N 1
ATOM 1937 C CA . GLN A 1 242 ? 2.769 -11.441 44.481 1.00 88.12 242 GLN A CA 1
ATOM 1938 C C . GLN A 1 242 ? 2.597 -12.023 45.885 1.00 88.12 242 GLN A C 1
ATOM 1940 O O . GLN A 1 242 ? 3.556 -12.001 46.652 1.00 88.12 242 GLN A O 1
ATOM 1945 N N . ARG A 1 243 ? 1.423 -12.575 46.221 1.00 87.12 243 ARG A N 1
ATOM 1946 C CA . ARG A 1 243 ? 1.213 -13.278 47.499 1.00 87.12 243 ARG A CA 1
ATOM 1947 C C . ARG A 1 243 ? 2.141 -14.484 47.611 1.00 87.12 243 ARG A C 1
ATOM 1949 O O . ARG A 1 243 ? 2.924 -14.533 48.547 1.00 87.12 243 ARG A O 1
ATOM 1956 N N . ILE A 1 244 ? 2.169 -15.351 46.596 1.00 85.12 244 ILE A N 1
ATOM 1957 C CA . ILE A 1 244 ? 3.067 -16.521 46.556 1.00 85.12 244 ILE A CA 1
ATOM 1958 C C . ILE A 1 244 ? 4.538 -16.099 46.695 1.00 85.12 244 ILE A C 1
ATOM 1960 O O . ILE A 1 244 ? 5.294 -16.698 47.457 1.00 85.12 244 ILE A O 1
ATOM 1964 N N . ALA A 1 245 ? 4.959 -15.046 45.987 1.00 83.25 245 ALA A N 1
ATOM 1965 C CA . ALA A 1 245 ? 6.326 -14.535 46.070 1.00 83.25 245 ALA A CA 1
ATOM 1966 C C . ALA A 1 245 ? 6.658 -13.954 47.457 1.00 83.25 245 ALA A C 1
ATOM 1968 O O . ALA A 1 245 ? 7.784 -14.104 47.935 1.00 83.25 245 ALA A O 1
ATOM 1969 N N . ASN A 1 246 ? 5.699 -13.295 48.107 1.00 83.62 246 ASN A N 1
ATOM 1970 C CA . ASN A 1 246 ? 5.860 -12.767 49.458 1.00 83.62 246 ASN A CA 1
ATOM 1971 C C . ASN A 1 246 ? 5.909 -13.891 50.500 1.00 83.62 246 ASN A C 1
ATOM 1973 O O . ASN A 1 246 ? 6.771 -13.844 51.375 1.00 83.62 246 ASN A O 1
ATOM 1977 N N . ASP A 1 247 ? 5.073 -14.919 50.362 1.00 79.62 247 ASP A N 1
ATOM 1978 C CA . ASP A 1 247 ? 5.055 -16.095 51.239 1.00 79.62 247 ASP A CA 1
ATOM 1979 C C . ASP A 1 247 ? 6.370 -16.881 51.121 1.00 79.62 247 ASP A C 1
ATOM 1981 O O . ASP A 1 247 ? 7.002 -17.208 52.126 1.00 79.62 247 ASP A O 1
ATOM 1985 N N . ALA A 1 248 ? 6.871 -17.079 49.896 1.00 74.56 248 ALA A N 1
ATOM 1986 C CA . ALA A 1 248 ? 8.181 -17.684 49.653 1.00 74.56 248 ALA A CA 1
ATOM 1987 C C . ALA A 1 248 ? 9.335 -16.862 50.262 1.00 74.56 248 ALA A C 1
ATOM 1989 O O . ALA A 1 248 ? 10.275 -17.426 50.821 1.00 74.56 248 ALA A O 1
ATOM 1990 N N . ARG A 1 249 ? 9.267 -15.523 50.207 1.00 74.12 249 ARG A N 1
ATOM 1991 C CA . ARG A 1 249 ? 10.254 -14.637 50.855 1.00 74.12 249 ARG A CA 1
ATOM 1992 C C . ARG A 1 249 ? 10.173 -14.666 52.379 1.00 74.12 249 ARG A C 1
ATOM 1994 O O . ARG A 1 249 ? 11.204 -14.493 53.023 1.00 74.12 249 ARG A O 1
ATOM 2001 N N . GLN A 1 250 ? 8.988 -14.850 52.959 1.00 71.81 250 GLN A N 1
ATOM 2002 C CA . GLN A 1 250 ? 8.823 -14.992 54.407 1.00 71.81 250 GLN A CA 1
ATOM 2003 C C . GLN A 1 250 ? 9.360 -16.338 54.906 1.00 71.81 250 GLN A C 1
ATOM 2005 O O . GLN A 1 250 ? 10.055 -16.353 55.915 1.00 71.81 250 GLN A O 1
ATOM 2010 N N . LEU A 1 251 ? 9.136 -17.429 54.166 1.00 66.69 251 LEU A N 1
ATOM 2011 C CA . LEU A 1 251 ? 9.700 -18.756 54.463 1.00 66.69 251 LEU A CA 1
ATOM 2012 C C . LEU A 1 251 ? 11.230 -18.808 54.317 1.00 66.69 251 LEU A C 1
ATOM 2014 O O . LEU A 1 251 ? 11.890 -19.563 55.021 1.00 66.69 251 LEU A O 1
ATOM 2018 N N . ALA A 1 252 ? 11.804 -17.999 53.421 1.00 62.03 252 ALA A N 1
ATOM 2019 C CA . ALA A 1 252 ? 13.251 -17.906 53.217 1.00 62.03 252 ALA A CA 1
ATOM 2020 C C . ALA A 1 252 ? 13.966 -16.946 54.190 1.00 62.03 252 ALA A C 1
ATOM 2022 O O . ALA A 1 252 ? 15.197 -16.872 54.178 1.00 62.03 252 ALA A O 1
ATOM 2023 N N . ARG A 1 253 ? 13.235 -16.184 55.021 1.00 58.72 253 ARG A N 1
ATOM 2024 C CA . ARG A 1 253 ? 13.858 -15.402 56.098 1.00 58.72 253 ARG A CA 1
ATOM 2025 C C . ARG A 1 253 ? 14.235 -16.366 57.224 1.00 58.72 253 ARG A C 1
ATOM 2027 O O . ARG A 1 253 ? 13.335 -17.012 57.753 1.00 58.72 253 ARG A O 1
ATOM 2034 N N . PRO A 1 254 ? 15.515 -16.448 57.633 1.00 58.34 254 PRO A N 1
ATOM 2035 C CA . PRO A 1 254 ? 15.878 -17.255 58.786 1.00 58.34 254 PRO A CA 1
ATOM 2036 C C . PRO A 1 254 ? 15.131 -16.704 60.001 1.00 58.34 254 PRO A C 1
ATOM 2038 O O . PRO A 1 254 ? 15.288 -15.537 60.374 1.00 58.34 254 PRO A O 1
ATOM 2041 N N . THR A 1 255 ? 14.265 -17.523 60.587 1.00 58.28 255 THR A N 1
ATOM 2042 C CA . THR A 1 255 ? 13.633 -17.231 61.869 1.00 58.28 255 THR A CA 1
ATOM 2043 C C . THR A 1 255 ? 14.736 -16.996 62.895 1.00 58.28 255 THR A C 1
ATOM 2045 O O . THR A 1 255 ? 15.666 -17.791 62.999 1.00 58.28 255 THR A O 1
ATOM 2048 N N . SER A 1 256 ? 14.641 -15.928 63.693 1.00 55.38 256 SER A N 1
ATOM 2049 C CA . SER A 1 256 ? 15.623 -15.583 64.739 1.00 55.38 256 SER A CA 1
ATOM 2050 C C . SER A 1 256 ? 15.790 -16.652 65.836 1.00 55.38 256 SER A C 1
ATOM 2052 O O . SER A 1 256 ? 16.521 -16.431 66.796 1.00 55.38 256 SER A O 1
ATOM 2054 N N . ALA A 1 257 ? 15.104 -17.791 65.709 1.00 55.00 257 ALA A N 1
ATOM 2055 C CA . ALA A 1 257 ? 15.254 -18.990 66.520 1.00 55.00 257 ALA A CA 1
ATOM 2056 C C . ALA A 1 257 ? 16.401 -19.916 66.052 1.00 55.00 257 ALA A C 1
ATOM 2058 O O . ALA A 1 257 ? 16.820 -20.763 66.833 1.00 55.00 257 ALA A O 1
ATOM 2059 N N . ASP A 1 258 ? 16.949 -19.732 64.841 1.00 51.53 258 ASP A N 1
ATOM 2060 C CA . ASP A 1 258 ? 18.034 -20.567 64.285 1.00 51.53 258 ASP A CA 1
ATOM 2061 C C . ASP A 1 258 ? 19.443 -19.969 64.445 1.00 51.53 258 ASP A C 1
ATOM 2063 O O . ASP A 1 258 ? 20.408 -20.476 63.873 1.00 51.53 258 ASP A O 1
ATOM 2067 N N . ILE A 1 259 ? 19.607 -18.905 65.238 1.00 55.59 259 ILE A N 1
ATOM 2068 C CA . ILE A 1 259 ? 20.941 -18.474 65.674 1.00 55.59 259 ILE A CA 1
ATOM 2069 C C . ILE A 1 259 ? 21.213 -19.164 67.015 1.00 55.59 259 ILE A C 1
ATOM 2071 O O . ILE A 1 259 ? 20.730 -18.679 68.043 1.00 55.59 259 ILE A O 1
ATOM 2075 N N . PRO A 1 260 ? 21.954 -20.290 67.061 1.00 51.34 260 PRO A N 1
ATOM 2076 C CA . PRO A 1 260 ? 22.365 -20.858 68.331 1.00 51.34 260 PRO A CA 1
ATOM 2077 C C . PRO A 1 260 ? 23.206 -19.817 69.064 1.00 51.34 260 PRO A C 1
ATOM 2079 O O . PRO A 1 260 ? 24.286 -19.424 68.619 1.00 51.34 260 PRO A O 1
ATOM 2082 N N . ASN A 1 261 ? 22.674 -19.374 70.199 1.00 57.75 261 ASN A N 1
ATOM 2083 C CA . ASN A 1 261 ? 23.342 -18.519 71.161 1.00 57.75 261 ASN A CA 1
ATOM 2084 C C . ASN A 1 261 ? 24.568 -19.285 71.691 1.00 57.75 261 ASN A C 1
ATOM 2086 O O . ASN A 1 261 ? 24.479 -20.033 72.666 1.00 57.75 261 ASN A O 1
ATOM 2090 N N . ARG A 1 262 ? 25.716 -19.174 71.013 1.00 49.34 262 ARG A N 1
ATOM 2091 C CA . ARG A 1 262 ? 26.984 -19.676 71.546 1.00 49.34 262 ARG A CA 1
ATOM 2092 C C . ARG A 1 262 ? 27.501 -18.681 72.577 1.00 49.34 262 ARG A C 1
ATOM 2094 O O . ARG A 1 262 ? 28.146 -17.688 72.265 1.00 49.34 262 ARG A O 1
ATOM 2101 N N . ILE A 1 263 ? 27.124 -19.000 73.809 1.00 49.78 263 ILE A N 1
ATOM 2102 C CA . ILE A 1 263 ? 27.632 -18.494 75.077 1.00 49.78 263 ILE A CA 1
ATOM 2103 C C . ILE A 1 263 ? 29.153 -18.702 75.176 1.00 49.78 263 ILE A C 1
ATOM 2105 O O . ILE A 1 263 ? 29.667 -19.749 74.792 1.00 49.78 263 ILE A O 1
ATOM 2109 N N . ALA A 1 264 ? 29.796 -17.664 75.718 1.00 46.44 264 ALA A N 1
ATOM 2110 C CA . ALA A 1 264 ? 31.006 -17.608 76.541 1.00 46.44 264 ALA A CA 1
ATOM 2111 C C . ALA A 1 264 ? 31.964 -18.816 76.579 1.00 46.44 264 ALA A C 1
ATOM 2113 O O . ALA A 1 264 ? 31.616 -19.889 77.071 1.00 46.44 264 ALA A O 1
ATOM 2114 N N . ALA A 1 265 ? 33.222 -18.538 76.229 1.00 40.97 265 ALA A N 1
ATOM 2115 C CA . ALA A 1 265 ? 34.420 -18.863 77.009 1.00 40.97 265 ALA A CA 1
ATOM 2116 C C . ALA A 1 265 ? 35.543 -17.901 76.596 1.00 40.97 265 ALA A C 1
ATOM 2118 O O . ALA A 1 265 ? 35.695 -17.693 75.370 1.00 40.97 265 ALA A O 1
#